Protein AF-U1HZZ5-F1 (afdb_monomer)

Organism: Endocarpon pusillum (strain Z07020 / HMAS-L-300199) (NCBI:txid1263415)

Mean predicted aligned error: 23.22 Å

pLDDT: mean 70.69, std 21.2, range [26.22, 96.62]

Structure (mmCIF, N/CA/C/O backbone):
data_AF-U1HZZ5-F1
#
_entry.id   AF-U1HZZ5-F1
#
loop_
_atom_site.group_PDB
_atom_site.id
_atom_site.type_symbol
_atom_site.label_atom_id
_atom_site.label_alt_id
_atom_site.label_comp_id
_atom_site.label_asym_id
_atom_site.label_entity_id
_atom_site.label_seq_id
_atom_site.pdbx_PDB_ins_code
_atom_site.Cartn_x
_atom_site.Cartn_y
_atom_site.Cartn_z
_atom_site.occupancy
_atom_site.B_iso_or_equiv
_atom_site.auth_seq_id
_atom_site.auth_comp_id
_atom_site.auth_asym_id
_atom_site.auth_atom_id
_atom_site.pdbx_PDB_model_num
ATOM 1 N N . MET A 1 1 ? 3.488 -22.139 16.737 1.00 66.25 1 MET A N 1
ATOM 2 C CA . MET A 1 1 ? 2.344 -22.222 15.794 1.00 66.25 1 MET A CA 1
ATOM 3 C C . MET A 1 1 ? 1.511 -20.934 15.706 1.00 66.25 1 MET A C 1
ATOM 5 O O . MET A 1 1 ? 0.840 -20.759 14.700 1.00 66.25 1 MET A O 1
ATOM 9 N N . SER A 1 2 ? 1.543 -20.021 16.687 1.00 93.56 2 SER A N 1
ATOM 10 C CA . SER A 1 2 ? 0.733 -18.784 16.692 1.00 93.56 2 SER A CA 1
ATOM 11 C C . SER A 1 2 ? 1.164 -17.732 15.660 1.00 93.56 2 SER A C 1
ATOM 13 O O . SER A 1 2 ? 0.312 -17.113 15.033 1.00 93.56 2 SER A O 1
ATOM 15 N N . GLU A 1 3 ? 2.469 -17.562 15.439 1.00 95.62 3 GLU A N 1
ATOM 16 C CA . GLU A 1 3 ? 3.012 -16.534 14.537 1.00 95.62 3 GLU A CA 1
ATOM 17 C C . GLU A 1 3 ? 2.613 -16.750 13.070 1.00 95.62 3 GLU A C 1
ATOM 19 O O . GLU A 1 3 ? 2.307 -15.800 12.356 1.00 95.62 3 GLU A O 1
ATOM 24 N N . LEU A 1 4 ? 2.508 -18.009 12.638 1.00 95.38 4 LEU A N 1
ATOM 25 C CA . LEU A 1 4 ? 2.059 -18.352 11.286 1.00 95.38 4 LEU A CA 1
ATOM 26 C C . LEU A 1 4 ? 0.578 -17.983 11.086 1.00 95.38 4 LEU A C 1
ATOM 28 O O . LEU A 1 4 ? 0.190 -17.468 10.038 1.00 95.38 4 LEU A O 1
ATOM 32 N N . ASN A 1 5 ? -0.250 -18.197 12.111 1.00 94.75 5 ASN A N 1
ATOM 33 C CA . ASN A 1 5 ? -1.656 -17.797 12.077 1.00 94.75 5 ASN A CA 1
ATOM 34 C C . ASN A 1 5 ? -1.803 -16.270 12.103 1.00 94.75 5 ASN A C 1
ATOM 36 O O . ASN A 1 5 ? -2.620 -15.738 11.359 1.00 94.75 5 ASN A O 1
ATOM 40 N N . PHE A 1 6 ? -0.971 -15.570 12.880 1.00 96.06 6 PHE A N 1
ATOM 41 C CA . PHE A 1 6 ? -0.905 -14.107 12.875 1.00 96.06 6 PHE A CA 1
ATOM 42 C C . PHE A 1 6 ? -0.492 -13.550 11.507 1.00 96.06 6 PHE A C 1
ATOM 44 O O . PHE A 1 6 ? -1.149 -12.659 10.980 1.00 96.06 6 PHE A O 1
ATOM 51 N N . ALA A 1 7 ? 0.564 -14.089 10.895 1.00 96.62 7 ALA A N 1
ATOM 52 C CA . ALA A 1 7 ? 1.035 -13.620 9.595 1.00 96.62 7 ALA A CA 1
ATOM 53 C C . ALA A 1 7 ? -0.045 -13.779 8.513 1.00 96.62 7 ALA A C 1
ATOM 55 O O . ALA A 1 7 ? -0.254 -12.871 7.711 1.00 96.62 7 ALA A O 1
ATOM 56 N N . LYS A 1 8 ? -0.782 -14.899 8.525 1.00 93.81 8 LYS A N 1
ATOM 57 C CA . LYS A 1 8 ? -1.902 -15.135 7.602 1.00 93.81 8 LYS A CA 1
ATOM 58 C C . LYS A 1 8 ? -3.029 -14.119 7.787 1.00 93.81 8 LYS A C 1
ATOM 60 O O . LYS A 1 8 ? -3.454 -13.515 6.806 1.00 93.81 8 LYS A O 1
ATOM 65 N N . THR A 1 9 ? -3.490 -13.896 9.020 1.00 94.81 9 THR A N 1
ATOM 66 C CA . THR A 1 9 ? -4.572 -12.931 9.284 1.00 94.81 9 THR A CA 1
ATOM 67 C C . THR A 1 9 ? -4.137 -11.495 8.991 1.00 94.81 9 THR A C 1
ATOM 69 O O . THR A 1 9 ? -4.913 -10.715 8.435 1.00 94.81 9 THR A O 1
ATOM 72 N N . PHE A 1 10 ? -2.881 -11.149 9.279 1.00 94.19 10 PHE A N 1
ATOM 73 C CA . PHE A 1 10 ? -2.302 -9.846 8.961 1.00 94.19 10 PHE A CA 1
ATOM 74 C C . PHE A 1 10 ? -2.234 -9.600 7.450 1.00 94.19 10 PHE A C 1
ATOM 76 O O . PHE A 1 10 ? -2.714 -8.568 6.981 1.00 94.19 10 PHE A O 1
ATOM 83 N N . LEU A 1 11 ? -1.710 -10.553 6.672 1.00 93.00 11 LEU A N 1
ATOM 84 C CA . LEU A 1 11 ? -1.650 -10.439 5.212 1.00 93.00 11 LEU A CA 1
ATOM 85 C C . LEU A 1 11 ? -3.046 -10.360 4.590 1.00 93.00 11 LEU A C 1
ATOM 87 O O . LEU A 1 11 ? -3.261 -9.528 3.718 1.00 93.00 11 LEU A O 1
ATOM 91 N N . GLN A 1 12 ? -4.012 -11.138 5.083 1.00 92.50 12 GLN A N 1
ATOM 92 C CA . GLN A 1 12 ? -5.404 -11.065 4.628 1.00 92.50 12 GLN A CA 1
ATOM 93 C C . GLN A 1 12 ? -6.043 -9.697 4.927 1.00 92.50 12 GLN A C 1
ATOM 95 O O . GLN A 1 12 ? -6.797 -9.167 4.114 1.00 92.50 12 GLN A O 1
ATOM 100 N N . THR A 1 13 ? -5.686 -9.080 6.057 1.00 92.38 13 THR A N 1
ATOM 101 C CA . THR A 1 13 ? -6.120 -7.718 6.402 1.00 92.38 13 THR A CA 1
ATOM 102 C C . THR A 1 13 ? -5.464 -6.669 5.501 1.00 92.38 13 THR A C 1
ATOM 104 O O . THR A 1 13 ? -6.122 -5.716 5.089 1.00 92.38 13 THR A O 1
ATOM 107 N N . LEU A 1 14 ? -4.176 -6.826 5.168 1.00 90.94 14 LEU A N 1
ATOM 108 C CA . LEU A 1 14 ? -3.498 -5.957 4.200 1.00 90.94 14 LEU A CA 1
ATOM 109 C C . LEU A 1 14 ? -4.094 -6.099 2.799 1.00 90.94 14 LEU A C 1
ATOM 111 O O . LEU A 1 14 ? -4.204 -5.108 2.081 1.00 90.94 14 LEU A O 1
ATOM 115 N N . ASP A 1 15 ? -4.522 -7.306 2.440 1.00 86.94 15 ASP A N 1
ATOM 116 C CA . ASP A 1 15 ? -5.102 -7.593 1.137 1.00 86.94 15 ASP A CA 1
ATOM 117 C C . ASP A 1 15 ? -6.489 -6.944 0.948 1.00 86.94 15 ASP A C 1
ATOM 119 O O . ASP A 1 15 ? -6.885 -6.630 -0.171 1.00 86.94 15 ASP A O 1
ATOM 123 N N . ALA A 1 16 ? -7.211 -6.633 2.025 1.00 86.88 16 ALA A N 1
ATOM 124 C CA . ALA A 1 16 ? -8.457 -5.865 1.952 1.00 86.88 16 ALA A CA 1
ATOM 125 C C . ALA A 1 16 ? -8.238 -4.353 1.711 1.00 86.88 16 ALA A C 1
ATOM 127 O O . ALA A 1 16 ? -9.190 -3.623 1.433 1.00 86.88 16 ALA A O 1
ATOM 128 N N . LYS A 1 17 ? -7.000 -3.845 1.825 1.00 85.94 17 LYS A N 1
ATOM 129 C CA . LYS A 1 17 ? -6.696 -2.411 1.682 1.00 85.94 17 LYS A CA 1
ATOM 130 C C . LYS A 1 17 ? -6.493 -2.072 0.204 1.00 85.94 17 LYS A C 1
ATOM 132 O O . LYS A 1 17 ? -5.697 -2.700 -0.484 1.00 85.94 17 LYS A O 1
ATOM 137 N N . SER A 1 18 ? -7.176 -1.031 -0.277 1.00 74.50 18 SER A N 1
ATOM 138 C CA . SER A 1 18 ? -7.183 -0.629 -1.697 1.00 74.50 18 SER A CA 1
ATOM 139 C C . SER A 1 18 ? -5.842 -0.090 -2.226 1.00 74.50 18 SER A C 1
ATOM 141 O O . SER A 1 18 ? -5.697 0.114 -3.429 1.00 74.50 18 SER A O 1
ATOM 143 N N . THR A 1 19 ? -4.850 0.163 -1.370 1.00 79.50 19 THR A N 1
ATOM 144 C CA . THR A 1 19 ? -3.547 0.720 -1.772 1.00 79.50 19 THR A CA 1
ATOM 145 C C . THR A 1 19 ? -2.596 -0.385 -2.241 1.00 79.50 19 THR A C 1
ATOM 147 O O . THR A 1 19 ? -1.517 -0.572 -1.682 1.00 79.50 19 THR A O 1
ATOM 150 N N . LYS A 1 20 ? -3.012 -1.156 -3.250 1.00 85.62 20 LYS A N 1
ATOM 151 C CA . LYS A 1 20 ? -2.167 -2.178 -3.871 1.00 85.62 20 LYS A CA 1
ATOM 152 C C . LYS A 1 20 ? -1.577 -1.641 -5.156 1.00 85.62 20 LYS A C 1
ATOM 154 O O . LYS A 1 20 ? -2.290 -1.348 -6.111 1.00 85.62 20 LYS A O 1
ATOM 159 N N . TYR A 1 21 ? -0.259 -1.565 -5.179 1.00 90.44 21 TYR A N 1
ATOM 160 C CA . TYR A 1 21 ? 0.476 -1.328 -6.405 1.00 90.44 21 TYR A CA 1
ATOM 161 C C . TYR A 1 21 ? 0.791 -2.677 -7.055 1.00 90.44 21 TYR A C 1
ATOM 163 O O . TYR A 1 21 ? 1.196 -3.606 -6.348 1.00 90.44 21 TYR A O 1
ATOM 171 N N . PRO A 1 22 ? 0.589 -2.833 -8.376 1.00 87.81 22 PRO A N 1
ATOM 172 C CA . PRO A 1 22 ? 0.990 -4.054 -9.056 1.00 87.81 22 PRO A CA 1
ATOM 173 C C . PRO A 1 22 ? 2.514 -4.243 -8.960 1.00 87.81 22 PRO A C 1
ATOM 175 O O . PRO A 1 22 ? 3.240 -3.256 -8.834 1.00 87.81 22 PRO A O 1
ATOM 178 N N . PRO A 1 23 ? 3.029 -5.477 -9.108 1.00 87.25 23 PRO A N 1
ATOM 179 C CA . PRO A 1 23 ? 4.468 -5.756 -9.023 1.00 87.25 23 PRO A CA 1
ATOM 180 C C . PRO A 1 23 ? 5.342 -4.935 -9.984 1.00 87.25 23 PRO A C 1
ATOM 182 O O . PRO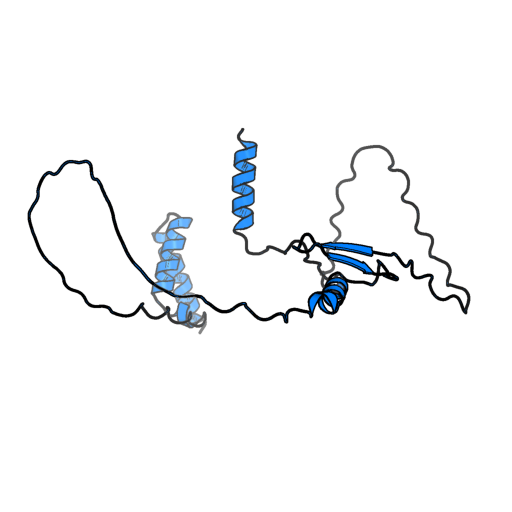 A 1 23 ? 6.523 -4.741 -9.730 1.00 87.25 23 PRO A O 1
ATOM 185 N N . ASN A 1 24 ? 4.758 -4.441 -11.080 1.00 86.94 24 ASN A N 1
ATOM 186 C CA . ASN A 1 24 ? 5.439 -3.633 -12.094 1.00 86.94 24 ASN A CA 1
ATOM 187 C C . ASN A 1 24 ? 5.203 -2.120 -11.929 1.00 86.94 24 ASN A C 1
ATOM 189 O O . ASN A 1 24 ? 5.495 -1.354 -12.845 1.00 86.94 24 ASN A O 1
ATOM 193 N N . HIS A 1 25 ? 4.615 -1.675 -10.816 1.00 91.06 25 HIS A N 1
ATOM 194 C CA . HIS A 1 25 ? 4.402 -0.255 -10.564 1.00 91.06 25 HIS A CA 1
ATOM 195 C C . HIS A 1 25 ? 5.717 0.418 -10.179 1.00 91.06 25 HIS A C 1
ATOM 197 O O . HIS A 1 25 ? 6.336 0.068 -9.176 1.00 91.06 25 HIS A O 1
ATOM 203 N N . VAL A 1 26 ? 6.115 1.416 -10.960 1.00 89.69 26 VAL A N 1
ATOM 204 C CA . VAL A 1 26 ? 7.266 2.268 -10.670 1.00 89.69 26 VAL A CA 1
ATOM 205 C C . VAL A 1 26 ? 6.748 3.685 -10.493 1.00 89.69 26 VAL A C 1
ATOM 207 O O . VAL A 1 26 ? 6.039 4.203 -11.354 1.00 89.69 26 VAL A O 1
ATOM 210 N N . PHE A 1 27 ? 7.090 4.306 -9.370 1.00 86.56 27 PHE A N 1
ATOM 211 C CA . PHE A 1 27 ? 6.795 5.713 -9.140 1.00 86.56 27 PHE A CA 1
ATOM 212 C C . PHE A 1 27 ? 7.824 6.589 -9.852 1.00 86.56 27 PHE A C 1
ATOM 214 O O . PHE A 1 27 ? 9.023 6.307 -9.805 1.00 86.56 27 PHE A O 1
ATOM 221 N N . ASP A 1 28 ? 7.367 7.678 -10.464 1.00 88.50 28 ASP A N 1
ATOM 222 C CA . ASP A 1 28 ? 8.263 8.662 -11.059 1.00 88.50 28 ASP A CA 1
ATOM 223 C C . ASP A 1 28 ? 8.993 9.448 -9.956 1.00 88.50 28 ASP A C 1
ATOM 225 O O . ASP A 1 28 ? 8.391 9.988 -9.023 1.00 88.50 28 ASP A O 1
ATOM 229 N N . ALA A 1 29 ? 10.321 9.510 -10.072 1.00 85.06 29 ALA A N 1
ATOM 230 C CA . ALA A 1 29 ? 11.208 10.174 -9.125 1.00 85.06 29 ALA A CA 1
ATOM 231 C C . ALA A 1 29 ? 10.853 11.659 -8.927 1.00 85.06 29 ALA A C 1
ATOM 233 O O . ALA A 1 29 ? 11.091 12.209 -7.853 1.00 85.06 29 ALA A O 1
ATOM 234 N N . LYS A 1 30 ? 10.266 12.304 -9.944 1.00 85.94 30 LYS A N 1
ATOM 235 C CA . LYS A 1 30 ? 9.912 13.733 -9.919 1.00 85.94 30 LYS A CA 1
ATOM 236 C C . LYS A 1 30 ? 8.606 14.035 -9.187 1.00 85.94 30 LYS A C 1
ATOM 238 O O . LYS A 1 30 ? 8.367 15.184 -8.829 1.00 85.94 30 LYS A O 1
ATOM 243 N N . THR A 1 31 ? 7.757 13.032 -8.980 1.00 86.69 31 THR A N 1
ATOM 244 C CA . THR A 1 31 ? 6.436 13.204 -8.354 1.00 86.69 31 THR A CA 1
ATOM 245 C C . THR A 1 31 ? 6.494 13.071 -6.832 1.00 86.69 31 THR A C 1
ATOM 247 O O . THR A 1 31 ? 5.530 13.404 -6.142 1.00 86.69 31 THR A O 1
ATOM 250 N N . PHE A 1 32 ? 7.610 12.586 -6.280 1.00 82.00 32 PHE A N 1
ATOM 251 C CA . PHE A 1 32 ? 7.754 12.437 -4.839 1.00 82.00 32 PHE A CA 1
ATOM 252 C C . PHE A 1 32 ? 7.906 13.798 -4.149 1.00 82.00 32 PHE A C 1
ATOM 254 O O . PHE A 1 32 ? 8.790 14.576 -4.512 1.00 82.00 32 PHE A O 1
ATOM 261 N N . PRO A 1 33 ? 7.107 14.087 -3.105 1.00 85.19 33 PRO A N 1
ATOM 262 C CA . PRO A 1 33 ? 7.338 15.266 -2.286 1.00 85.19 33 PRO A CA 1
ATOM 263 C C . PRO A 1 33 ? 8.681 15.122 -1.565 1.00 85.19 33 PRO A C 1
ATOM 265 O O . PRO A 1 33 ? 9.031 14.034 -1.100 1.00 85.19 33 PRO A O 1
ATOM 268 N N . THR A 1 34 ? 9.419 16.222 -1.426 1.00 81.19 34 THR A N 1
ATOM 269 C CA . THR A 1 34 ? 10.686 16.260 -0.687 1.00 81.19 34 THR A CA 1
ATOM 270 C C . THR A 1 34 ? 10.440 15.911 0.782 1.00 81.19 34 THR A C 1
ATOM 272 O O . THR A 1 34 ? 10.021 16.751 1.579 1.00 81.19 34 THR A O 1
ATOM 275 N N . ARG A 1 35 ? 10.646 14.643 1.142 1.00 76.69 35 ARG A N 1
ATOM 276 C CA . ARG A 1 35 ? 10.563 14.141 2.518 1.00 76.69 35 ARG A CA 1
ATOM 277 C C . ARG A 1 35 ? 11.939 14.233 3.168 1.00 76.69 35 ARG A C 1
ATOM 279 O O . ARG A 1 35 ? 12.953 14.012 2.509 1.00 76.69 35 ARG A O 1
ATOM 286 N N . ILE A 1 36 ? 11.969 14.502 4.472 1.00 80.75 36 ILE A N 1
ATOM 287 C CA . ILE A 1 36 ? 13.188 14.338 5.270 1.00 80.75 36 ILE A CA 1
ATOM 288 C C . ILE A 1 36 ? 13.591 12.857 5.173 1.00 80.75 36 ILE A C 1
ATOM 290 O O . ILE A 1 36 ? 12.732 11.995 5.390 1.00 80.75 36 ILE A O 1
ATOM 294 N N . PRO A 1 37 ? 14.846 12.537 4.813 1.00 79.00 37 PRO A N 1
ATOM 295 C CA . PRO A 1 37 ? 15.265 11.156 4.652 1.00 79.00 37 PRO A CA 1
ATOM 296 C C . PRO A 1 37 ? 15.177 10.431 5.995 1.00 79.00 37 PRO A C 1
ATOM 298 O O . PRO A 1 37 ? 15.842 10.797 6.963 1.00 79.00 37 PRO A O 1
ATOM 301 N N . PHE A 1 38 ? 14.371 9.375 6.050 1.00 80.44 38 PHE A N 1
ATOM 302 C CA . PHE A 1 38 ? 14.402 8.415 7.148 1.00 80.44 38 PHE A CA 1
ATOM 303 C C . PHE A 1 38 ? 15.684 7.589 7.017 1.00 80.44 38 PHE A C 1
ATOM 305 O O . PHE A 1 38 ? 15.757 6.624 6.258 1.00 80.44 38 PHE A O 1
ATOM 312 N N . THR A 1 39 ? 16.734 8.005 7.723 1.00 81.75 39 THR A N 1
ATOM 313 C CA . THR A 1 39 ? 17.975 7.236 7.810 1.00 81.75 39 THR A CA 1
ATOM 314 C C . THR A 1 39 ? 17.777 6.079 8.773 1.00 81.75 39 THR A C 1
ATOM 316 O O . THR A 1 39 ? 17.460 6.294 9.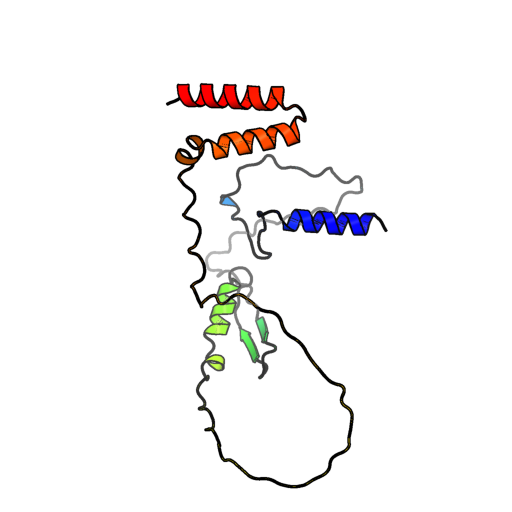945 1.00 81.75 39 THR A O 1
ATOM 319 N N . LEU A 1 40 ? 17.978 4.855 8.289 1.00 83.62 40 LEU A N 1
ATOM 320 C CA . LEU A 1 40 ? 17.961 3.678 9.148 1.00 83.62 40 LEU A CA 1
ATOM 321 C C . LEU A 1 40 ? 19.037 3.807 10.242 1.00 83.62 40 LEU A C 1
ATOM 323 O O . LEU A 1 40 ? 20.112 4.360 9.978 1.00 83.62 40 LEU A O 1
ATOM 327 N N . PRO A 1 41 ? 18.783 3.283 11.455 1.00 85.69 41 PRO A N 1
ATOM 328 C CA . PRO A 1 41 ? 19.807 3.180 12.483 1.00 85.69 41 PRO A CA 1
ATOM 329 C C . PRO A 1 41 ? 21.050 2.470 11.942 1.00 85.69 41 PRO A C 1
ATOM 331 O O . PRO A 1 41 ? 20.950 1.435 11.280 1.00 85.69 41 PRO A O 1
ATOM 334 N N . LYS A 1 42 ? 22.232 3.029 12.218 1.00 78.62 42 LYS A N 1
ATOM 335 C CA . LYS A 1 42 ? 23.501 2.396 11.844 1.00 78.62 42 LYS A CA 1
ATOM 336 C C . LYS A 1 42 ? 23.611 1.060 12.577 1.00 78.62 42 LYS A C 1
ATOM 338 O O . LYS A 1 42 ? 23.585 1.032 13.806 1.00 78.62 42 LYS A O 1
ATOM 343 N N . LEU A 1 43 ? 23.726 -0.031 11.819 1.00 78.81 43 LEU A N 1
ATOM 344 C CA . LEU A 1 43 ? 23.972 -1.357 12.377 1.00 78.81 43 LEU A CA 1
ATOM 345 C C . LEU A 1 43 ? 25.275 -1.333 13.196 1.00 78.81 43 LEU A C 1
ATOM 347 O O . LEU A 1 43 ? 26.277 -0.786 12.723 1.00 78.81 43 LEU A O 1
ATOM 351 N N . PRO A 1 44 ? 25.293 -1.913 14.405 1.00 75.88 44 PRO A N 1
ATOM 352 C CA . PRO A 1 44 ? 26.494 -1.967 15.222 1.00 75.88 44 PRO A CA 1
ATOM 353 C C . PRO A 1 44 ? 27.404 -3.119 14.764 1.00 75.88 44 PRO A C 1
ATOM 355 O O . PRO A 1 44 ? 27.416 -4.146 15.429 1.00 75.88 44 PRO A O 1
ATOM 358 N N . GLN A 1 45 ? 28.140 -2.992 13.642 1.00 68.88 45 GLN A N 1
ATOM 359 C CA . GLN A 1 45 ? 29.334 -3.823 13.337 1.00 68.88 45 GLN A CA 1
ATOM 360 C C . GLN A 1 45 ? 30.136 -3.372 12.084 1.00 68.88 45 GLN A C 1
ATOM 362 O O . GLN A 1 45 ? 29.702 -2.421 11.437 1.00 68.88 45 GLN A O 1
ATOM 367 N N . PRO A 1 46 ? 31.336 -3.965 11.824 1.00 63.47 46 PRO A N 1
ATOM 368 C CA . PRO A 1 46 ? 32.594 -3.290 11.454 1.00 63.47 46 PRO A CA 1
ATOM 369 C C . PRO A 1 46 ? 32.491 -2.501 10.137 1.00 63.47 46 PRO A C 1
ATOM 371 O O . PRO A 1 46 ? 31.550 -2.726 9.377 1.00 63.47 46 PRO A O 1
ATOM 374 N N . PRO A 1 47 ? 33.437 -1.582 9.836 1.00 68.88 47 PRO A N 1
ATOM 375 C CA . PRO A 1 47 ? 33.373 -0.752 8.635 1.00 68.88 47 PRO A CA 1
ATOM 376 C C . PRO A 1 47 ? 33.102 -1.621 7.407 1.00 68.88 47 PRO A C 1
ATOM 378 O O . PRO A 1 47 ? 33.921 -2.460 7.033 1.00 68.88 47 PRO A O 1
ATOM 381 N N . HIS A 1 48 ? 31.926 -1.430 6.804 1.00 65.94 48 HIS A N 1
ATOM 382 C CA . HIS A 1 48 ? 31.639 -1.990 5.494 1.00 65.94 48 HIS A CA 1
ATOM 383 C C . HIS A 1 48 ? 32.753 -1.517 4.551 1.00 65.94 48 HIS A C 1
ATOM 385 O O . HIS A 1 48 ? 33.182 -0.359 4.655 1.00 65.94 48 HIS A O 1
ATOM 391 N N . PRO A 1 49 ? 33.265 -2.389 3.667 1.00 73.25 49 PRO A N 1
ATOM 392 C CA . PRO A 1 49 ? 34.261 -1.972 2.695 1.00 73.25 49 PRO A CA 1
ATOM 393 C C . PRO A 1 49 ? 33.729 -0.747 1.936 1.00 73.25 49 PRO A C 1
ATOM 395 O O . PRO A 1 49 ? 32.529 -0.692 1.637 1.00 73.25 49 PRO A O 1
ATOM 398 N N . PRO A 1 50 ? 34.576 0.265 1.677 1.00 70.69 50 PRO A N 1
ATOM 399 C CA . PRO A 1 50 ? 34.131 1.488 1.034 1.00 70.69 50 PRO A CA 1
ATOM 400 C C . PRO A 1 50 ? 33.485 1.142 -0.303 1.00 70.69 50 PRO A C 1
ATOM 402 O O . PRO A 1 50 ? 34.051 0.402 -1.109 1.00 70.69 50 PRO A O 1
ATOM 405 N N . TYR A 1 51 ? 32.291 1.685 -0.529 1.00 69.56 51 TYR A N 1
ATOM 406 C CA . TYR A 1 51 ? 31.605 1.573 -1.810 1.00 69.56 51 TYR A CA 1
ATOM 407 C C . TYR A 1 51 ? 32.552 2.049 -2.924 1.00 69.56 51 TYR A C 1
ATOM 409 O O . TYR A 1 51 ? 33.227 3.073 -2.741 1.00 69.56 51 TYR A O 1
ATOM 417 N N . PRO A 1 52 ? 32.619 1.346 -4.069 1.00 74.50 52 PRO A N 1
ATOM 418 C CA . PRO A 1 52 ? 33.399 1.809 -5.205 1.00 74.50 52 PRO A CA 1
ATOM 419 C C . PRO A 1 52 ? 32.884 3.195 -5.594 1.00 74.50 52 PRO A C 1
ATOM 421 O O . PRO A 1 52 ? 31.729 3.365 -5.986 1.00 74.50 52 PRO A O 1
ATOM 424 N N . LYS A 1 53 ? 33.725 4.217 -5.413 1.00 70.88 53 LYS A N 1
ATOM 425 C CA . LYS A 1 53 ? 33.385 5.589 -5.785 1.00 70.88 53 LYS A CA 1
ATOM 426 C C . LYS A 1 53 ? 33.216 5.609 -7.299 1.00 70.88 53 LYS A C 1
ATOM 428 O O . LYS A 1 53 ? 34.196 5.416 -8.016 1.00 70.88 53 LYS A O 1
ATOM 433 N N . SER A 1 54 ? 31.993 5.839 -7.777 1.00 60.38 54 SER A N 1
ATOM 434 C CA . SER A 1 54 ? 31.744 6.083 -9.197 1.00 60.38 54 SER A CA 1
ATOM 435 C C . SER A 1 54 ? 32.533 7.323 -9.599 1.00 60.38 54 SER A C 1
ATOM 437 O O . SER A 1 54 ? 32.159 8.447 -9.263 1.00 60.38 54 SER A O 1
ATOM 439 N N . THR A 1 55 ? 33.670 7.120 -10.257 1.00 63.31 55 THR A N 1
ATOM 440 C CA . THR A 1 55 ? 34.438 8.213 -10.846 1.00 63.31 55 THR A CA 1
ATOM 441 C C . THR A 1 55 ? 33.575 8.798 -11.965 1.00 63.31 55 THR A C 1
ATOM 443 O O . THR A 1 55 ? 33.057 8.020 -12.770 1.00 63.31 55 THR A O 1
ATOM 446 N N . PRO A 1 56 ? 33.353 10.124 -12.023 1.00 58.41 56 PRO A N 1
ATOM 447 C CA . PRO A 1 56 ? 32.681 10.736 -13.159 1.00 58.41 56 PRO A CA 1
ATOM 448 C C . PRO A 1 56 ? 33.408 10.310 -14.433 1.00 58.41 56 PRO A C 1
ATOM 450 O O . PRO A 1 56 ? 34.610 10.544 -14.568 1.00 58.41 56 PRO A O 1
ATOM 453 N N . SER A 1 57 ? 32.697 9.618 -15.323 1.00 57.03 57 SER A N 1
ATOM 454 C CA . SER A 1 57 ? 33.228 9.257 -16.633 1.00 57.03 57 SER A CA 1
ATOM 455 C C . SER A 1 57 ? 33.616 10.553 -17.341 1.00 57.03 57 SER A C 1
ATOM 457 O O . SER A 1 57 ? 32.793 11.467 -17.449 1.00 57.03 57 SER A O 1
ATOM 459 N N . ALA A 1 58 ? 34.887 10.667 -17.729 1.00 63.44 58 ALA A N 1
ATOM 460 C CA . ALA A 1 58 ? 35.390 11.825 -18.453 1.00 63.44 58 ALA A CA 1
ATOM 461 C C . ALA A 1 58 ? 34.523 12.070 -19.702 1.00 63.44 58 ALA A C 1
ATOM 463 O O . ALA A 1 58 ? 34.071 11.097 -20.317 1.00 63.44 58 ALA A O 1
ATOM 464 N N . PRO A 1 59 ? 34.271 13.337 -20.086 1.00 62.56 59 PRO A N 1
ATOM 465 C CA . PRO A 1 59 ? 33.523 13.621 -21.300 1.00 62.56 59 PRO A CA 1
ATOM 466 C C . PRO A 1 59 ? 34.200 12.905 -22.479 1.00 62.56 59 PRO A C 1
ATOM 468 O O . PRO A 1 59 ? 35.424 13.004 -22.623 1.00 62.56 59 PRO A O 1
ATOM 471 N N . PRO A 1 60 ? 33.441 12.144 -23.288 1.00 59.50 60 PRO A N 1
ATOM 472 C CA . PRO A 1 60 ? 34.009 11.418 -24.408 1.00 59.50 60 PRO A CA 1
ATOM 473 C C . PRO A 1 60 ? 34.687 12.403 -25.373 1.00 59.50 60 PRO A C 1
ATOM 475 O O . PRO A 1 60 ? 34.168 13.506 -25.582 1.00 59.50 60 PRO A O 1
ATOM 478 N N . PRO A 1 61 ? 35.839 12.038 -25.961 1.00 65.56 61 PRO A N 1
ATOM 479 C CA . PRO A 1 61 ? 36.502 12.878 -26.947 1.00 65.56 61 PRO A CA 1
ATOM 480 C C . PRO A 1 61 ? 35.545 13.183 -28.118 1.00 65.56 61 PRO A C 1
ATOM 482 O O . PRO A 1 61 ? 34.740 12.315 -28.484 1.00 65.56 61 PRO A O 1
ATOM 485 N N . PRO A 1 62 ? 35.602 14.391 -28.714 1.00 54.03 62 PRO A N 1
ATOM 486 C CA . PRO A 1 62 ? 34.720 14.775 -29.814 1.00 54.03 62 PRO A CA 1
ATOM 487 C C . PRO A 1 62 ? 34.846 13.777 -30.974 1.00 54.03 62 PRO A C 1
ATOM 489 O O . PRO A 1 62 ? 35.898 13.685 -31.600 1.00 54.03 62 PRO A O 1
ATOM 492 N N . GLY A 1 63 ? 33.787 12.999 -31.222 1.00 59.94 63 GLY A N 1
ATOM 493 C CA . GLY A 1 63 ? 33.748 11.936 -32.238 1.00 59.94 63 GLY A CA 1
ATOM 494 C C . GLY A 1 63 ? 33.492 10.520 -31.704 1.00 59.94 63 GLY A C 1
ATOM 495 O O . GLY A 1 63 ? 33.241 9.619 -32.500 1.00 59.94 63 GLY A O 1
ATOM 496 N N . ALA A 1 64 ? 33.497 10.296 -30.386 1.00 49.28 64 ALA A N 1
ATOM 497 C CA . ALA A 1 64 ? 33.160 8.992 -29.817 1.00 49.28 64 ALA A CA 1
ATOM 498 C C . ALA A 1 64 ? 31.634 8.807 -29.704 1.00 49.28 64 ALA A C 1
ATOM 500 O O . ALA A 1 64 ? 30.976 9.382 -28.835 1.00 49.28 64 ALA A O 1
ATOM 501 N N . THR A 1 65 ? 31.058 7.975 -30.573 1.00 52.72 65 THR A N 1
ATOM 502 C CA . THR A 1 65 ? 29.710 7.430 -30.377 1.00 52.72 65 THR A CA 1
ATOM 503 C C . THR A 1 65 ? 29.719 6.594 -29.099 1.00 52.72 65 THR A C 1
ATOM 505 O O . THR A 1 65 ? 30.558 5.701 -28.976 1.00 52.72 65 THR A O 1
ATOM 508 N N . ARG A 1 66 ? 28.819 6.883 -28.143 1.00 51.59 66 ARG A N 1
ATOM 509 C CA . ARG A 1 66 ? 28.579 6.035 -26.959 1.00 51.59 66 ARG A CA 1
ATOM 510 C C . ARG A 1 66 ? 28.608 4.576 -27.409 1.00 51.59 66 ARG A C 1
ATOM 512 O O . ARG A 1 66 ? 27.802 4.202 -28.254 1.00 51.59 66 ARG A O 1
ATOM 519 N N . THR A 1 67 ? 29.510 3.772 -26.858 1.00 51.12 67 THR A N 1
ATOM 520 C CA . THR A 1 67 ? 29.441 2.316 -26.970 1.00 51.12 67 THR A CA 1
ATOM 521 C C . THR A 1 67 ? 28.160 1.877 -26.265 1.00 51.12 67 THR A C 1
ATOM 523 O O . THR A 1 67 ? 28.131 1.665 -25.053 1.00 51.12 67 THR A O 1
ATOM 526 N N . THR A 1 68 ? 27.050 1.834 -27.004 1.00 56.94 68 THR A N 1
ATOM 527 C CA . THR A 1 68 ? 25.822 1.183 -26.558 1.00 56.94 68 THR A CA 1
ATOM 528 C C . THR A 1 68 ? 26.199 -0.267 -26.310 1.00 56.94 68 THR A C 1
ATOM 530 O O . THR A 1 68 ? 26.679 -0.955 -27.207 1.00 56.94 68 THR A O 1
ATOM 533 N N . SER A 1 69 ? 26.115 -0.702 -25.054 1.00 61.06 69 SER A N 1
ATOM 534 C CA . SER A 1 69 ? 26.411 -2.083 -24.685 1.00 61.06 69 SER A CA 1
ATOM 535 C C . SER A 1 69 ? 25.271 -2.947 -25.205 1.00 61.06 69 SER A C 1
ATOM 537 O O . SER A 1 69 ? 24.301 -3.208 -24.509 1.00 61.06 69 SER A O 1
ATOM 539 N N . THR A 1 70 ? 25.375 -3.303 -26.473 1.00 70.12 70 THR A N 1
ATOM 540 C CA . THR A 1 70 ? 24.449 -4.135 -27.218 1.00 70.12 70 THR A CA 1
ATOM 541 C C . THR A 1 70 ? 24.502 -5.568 -26.694 1.00 70.12 70 THR A C 1
ATOM 543 O O . THR A 1 70 ? 25.560 -6.198 -26.691 1.00 70.12 70 THR A O 1
ATOM 546 N N . ILE A 1 71 ? 23.359 -6.107 -26.271 1.00 80.19 71 ILE A N 1
ATOM 547 C CA . ILE A 1 71 ? 23.215 -7.498 -25.827 1.00 80.19 71 ILE A CA 1
ATOM 548 C C . ILE A 1 71 ? 22.240 -8.214 -26.770 1.00 80.19 71 ILE A C 1
ATOM 550 O O . ILE A 1 71 ? 21.272 -7.627 -27.247 1.00 80.19 71 ILE A O 1
ATOM 554 N N . SER A 1 72 ? 22.495 -9.494 -27.050 1.00 81.75 72 SER A N 1
ATOM 555 C CA . SER A 1 72 ? 21.560 -10.352 -27.791 1.00 81.75 72 SER A CA 1
ATOM 556 C C . SER A 1 72 ? 20.635 -11.076 -26.813 1.00 81.75 72 SER A C 1
ATOM 558 O O . SER A 1 72 ? 21.116 -11.810 -25.948 1.00 81.75 72 SER A O 1
ATOM 560 N N . LEU A 1 73 ? 19.318 -10.888 -26.938 1.00 81.38 73 LEU A N 1
ATOM 561 C CA . LEU A 1 73 ? 18.328 -11.563 -26.091 1.00 81.38 73 LEU A CA 1
ATOM 562 C C . LEU A 1 73 ? 17.689 -12.735 -26.835 1.00 81.38 73 LEU A C 1
ATOM 564 O O . LEU A 1 73 ? 17.237 -12.594 -27.969 1.00 81.38 73 LEU A O 1
ATOM 568 N N . THR A 1 74 ? 17.602 -13.888 -26.173 1.00 84.56 74 THR A N 1
ATOM 569 C CA . THR A 1 74 ? 16.869 -15.060 -26.670 1.00 84.56 74 THR A CA 1
ATOM 570 C C . THR A 1 74 ? 15.603 -15.252 -25.843 1.00 84.56 74 THR A C 1
ATOM 572 O O . THR A 1 74 ? 15.663 -15.678 -24.689 1.00 84.56 74 THR A O 1
ATOM 575 N N . LEU A 1 75 ? 14.445 -14.950 -26.424 1.00 83.19 75 LEU A N 1
ATOM 576 C CA . LEU A 1 75 ? 13.146 -15.112 -25.782 1.00 83.19 75 LEU A CA 1
ATOM 577 C C . LEU A 1 75 ? 12.538 -16.465 -26.173 1.00 83.19 75 LEU A C 1
ATOM 579 O O . LEU A 1 75 ? 12.256 -16.715 -27.343 1.00 83.19 75 LEU A O 1
ATOM 583 N N . LYS A 1 76 ? 12.313 -17.337 -25.186 1.00 84.88 76 LYS A N 1
ATOM 584 C CA . LYS A 1 76 ? 11.685 -18.654 -25.373 1.00 84.88 76 LYS A CA 1
ATOM 585 C C . LYS A 1 76 ? 10.233 -18.620 -24.900 1.00 84.88 76 LYS A C 1
ATOM 587 O O . LYS A 1 76 ? 9.968 -18.322 -23.739 1.00 84.88 76 LYS A O 1
ATOM 592 N N . SER A 1 77 ? 9.295 -18.949 -25.784 1.00 83.50 77 SER A N 1
ATOM 593 C CA . SER A 1 77 ? 7.873 -19.089 -25.470 1.00 83.50 77 SER A CA 1
ATOM 594 C C . SER A 1 77 ? 7.478 -20.563 -25.442 1.00 83.50 77 SER A C 1
ATOM 596 O O . SER A 1 77 ? 7.669 -21.280 -26.420 1.00 83.50 77 SER A O 1
ATOM 598 N N . SER A 1 78 ? 6.862 -21.001 -24.343 1.00 81.12 78 SER A N 1
ATOM 599 C CA . SER A 1 78 ? 6.357 -22.372 -24.158 1.00 81.12 78 SER A CA 1
ATOM 600 C C . SER A 1 78 ? 5.031 -22.648 -24.893 1.00 81.12 78 SER A C 1
ATOM 602 O O . SER A 1 78 ? 4.244 -23.492 -24.465 1.00 81.12 78 SER A O 1
ATOM 604 N N . ARG A 1 79 ? 4.730 -21.907 -25.965 1.00 78.56 79 ARG A N 1
ATOM 605 C CA . ARG A 1 79 ? 3.549 -22.162 -26.804 1.00 78.56 79 ARG A CA 1
ATOM 606 C C . ARG A 1 79 ? 3.728 -23.463 -27.592 1.00 78.56 79 ARG A C 1
ATOM 608 O O . ARG A 1 79 ? 4.836 -23.975 -27.698 1.00 78.56 79 ARG A O 1
ATOM 615 N N . ASN A 1 80 ? 2.633 -24.005 -28.117 1.00 70.62 80 ASN A N 1
ATOM 616 C CA . ASN A 1 80 ? 2.653 -25.142 -29.032 1.00 70.62 80 ASN A CA 1
ATOM 617 C C . ASN A 1 80 ? 2.242 -24.640 -30.426 1.00 70.62 80 ASN A C 1
ATOM 619 O O . ASN A 1 80 ? 1.070 -24.290 -30.586 1.00 70.62 80 ASN A O 1
ATOM 623 N N . PRO A 1 81 ? 3.161 -24.547 -31.405 1.00 72.88 81 PRO A N 1
ATOM 624 C CA . PRO A 1 81 ? 4.580 -24.947 -31.378 1.00 72.88 81 PRO A CA 1
ATOM 625 C C . PRO A 1 81 ? 5.500 -23.971 -30.609 1.00 72.88 81 PRO A C 1
ATOM 627 O O . PRO A 1 81 ? 5.206 -22.777 -30.503 1.00 72.88 81 PRO A O 1
ATOM 630 N N . ALA A 1 82 ? 6.614 -24.480 -30.058 1.00 71.38 82 ALA A N 1
ATOM 631 C CA . ALA A 1 82 ? 7.548 -23.701 -29.234 1.00 71.38 82 ALA A CA 1
ATOM 632 C C . ALA A 1 82 ? 8.273 -22.638 -30.071 1.00 71.38 82 ALA A C 1
ATOM 634 O O . ALA A 1 82 ? 8.924 -22.957 -31.063 1.00 71.38 82 ALA A O 1
ATOM 635 N N . LEU A 1 83 ? 8.174 -21.373 -29.655 1.00 73.12 83 LEU A N 1
ATOM 636 C CA . LEU A 1 83 ? 8.735 -20.228 -30.377 1.00 73.12 83 LEU A CA 1
ATOM 637 C C . LEU A 1 83 ? 9.998 -19.731 -29.665 1.00 73.12 83 LEU A C 1
ATOM 639 O O . LEU A 1 83 ? 9.959 -19.434 -28.469 1.00 73.12 83 LEU A O 1
ATOM 643 N N . ALA A 1 84 ? 11.105 -19.616 -30.399 1.00 77.56 84 ALA A N 1
ATOM 644 C CA . ALA A 1 84 ? 12.352 -19.023 -29.924 1.00 77.56 84 ALA A CA 1
ATOM 645 C C . ALA A 1 84 ? 12.715 -17.822 -30.809 1.00 77.56 84 ALA A C 1
ATOM 647 O O . ALA A 1 84 ? 12.995 -17.998 -31.991 1.00 77.56 84 ALA A O 1
ATOM 648 N N . LEU A 1 85 ? 12.699 -16.617 -30.232 1.00 80.25 85 LEU A N 1
ATOM 649 C CA . LEU A 1 85 ? 13.028 -15.368 -30.922 1.00 80.25 85 LEU A CA 1
ATOM 650 C C . LEU A 1 85 ? 14.378 -14.840 -30.429 1.00 80.25 85 LEU A C 1
ATOM 652 O O . LEU A 1 85 ? 14.560 -14.637 -29.227 1.00 80.25 85 LEU A O 1
ATOM 656 N N . THR A 1 86 ? 15.307 -14.595 -31.352 1.00 81.38 86 THR A N 1
ATOM 657 C CA . THR A 1 86 ? 16.597 -13.958 -31.056 1.00 81.38 86 THR A CA 1
ATOM 658 C C . THR A 1 86 ? 16.556 -12.519 -31.544 1.00 81.38 86 THR A C 1
ATOM 660 O O . THR A 1 86 ? 16.439 -12.279 -32.742 1.00 81.38 86 THR A O 1
ATOM 663 N N . LEU A 1 87 ? 16.660 -11.569 -30.618 1.00 81.56 87 LEU A N 1
ATOM 664 C CA . LEU A 1 87 ? 16.716 -10.142 -30.917 1.00 81.56 87 LEU A CA 1
ATOM 665 C C . LEU A 1 87 ? 18.173 -9.665 -30.757 1.00 81.56 87 LEU A C 1
ATOM 667 O O . LEU A 1 87 ? 18.654 -9.594 -29.618 1.00 81.56 87 LEU A O 1
ATOM 671 N N . PRO A 1 88 ? 18.904 -9.406 -31.859 1.00 76.44 88 PRO A N 1
ATOM 672 C CA . PRO A 1 88 ? 20.228 -8.798 -31.802 1.00 76.44 88 PRO A CA 1
ATOM 673 C C . PRO A 1 88 ? 20.108 -7.291 -31.539 1.00 76.44 88 PRO A C 1
ATOM 675 O O . PRO A 1 88 ? 19.102 -6.675 -31.875 1.00 76.44 88 PRO A O 1
ATOM 678 N N . ASP A 1 89 ? 21.157 -6.695 -30.980 1.00 75.06 89 ASP A N 1
ATOM 679 C CA . ASP A 1 89 ? 21.280 -5.236 -30.865 1.00 75.06 89 ASP A CA 1
ATOM 680 C C . ASP A 1 89 ? 20.302 -4.522 -29.921 1.00 75.06 89 ASP A C 1
ATOM 682 O O . ASP A 1 89 ? 19.763 -3.462 -30.227 1.00 75.06 89 ASP A O 1
ATOM 686 N N . ILE A 1 90 ? 20.088 -5.098 -28.732 1.00 79.44 90 ILE A N 1
ATOM 687 C CA . ILE A 1 90 ? 19.274 -4.475 -27.684 1.00 79.44 90 ILE A CA 1
ATOM 688 C C . ILE A 1 90 ? 20.170 -3.735 -26.693 1.00 79.44 90 ILE A C 1
ATOM 690 O O . ILE A 1 90 ? 21.042 -4.335 -26.060 1.00 79.44 90 ILE A O 1
ATOM 694 N N . ASP A 1 91 ? 19.900 -2.444 -26.504 1.00 80.75 91 ASP A N 1
ATOM 695 C CA . ASP A 1 91 ? 20.471 -1.661 -25.409 1.00 80.75 91 ASP A CA 1
ATOM 696 C C . ASP A 1 91 ? 19.673 -1.933 -24.113 1.00 80.75 91 ASP A C 1
ATOM 698 O O . ASP A 1 91 ? 18.478 -1.605 -24.040 1.00 80.75 91 ASP A O 1
ATOM 702 N N . PRO A 1 92 ? 20.302 -2.537 -23.083 1.00 74.38 92 PRO A N 1
ATOM 703 C CA . PRO A 1 92 ? 19.630 -2.968 -21.859 1.00 74.38 92 PRO A CA 1
ATOM 704 C C . PRO A 1 92 ? 19.148 -1.805 -20.988 1.00 74.38 92 PRO A C 1
ATOM 706 O O . PRO A 1 92 ? 18.321 -2.017 -20.104 1.00 74.38 92 PRO A O 1
ATOM 709 N N . PHE A 1 93 ? 19.653 -0.587 -21.209 1.00 73.75 93 PHE A N 1
ATOM 710 C CA . PHE A 1 93 ? 19.303 0.577 -20.392 1.00 73.75 93 PHE A CA 1
ATOM 711 C C . PHE A 1 93 ? 18.182 1.427 -20.989 1.00 73.75 93 PHE A C 1
ATOM 713 O O . PHE A 1 93 ? 17.605 2.251 -20.282 1.00 73.75 93 PHE A O 1
ATOM 720 N N . THR A 1 94 ? 17.875 1.251 -22.273 1.00 79.81 94 THR A N 1
ATOM 721 C CA . THR A 1 94 ? 16.881 2.067 -22.987 1.00 79.81 94 THR A CA 1
ATOM 722 C C . THR A 1 94 ? 15.666 1.259 -23.432 1.00 79.81 94 THR A C 1
ATOM 724 O O . THR A 1 94 ? 14.561 1.801 -23.496 1.00 79.81 94 THR A O 1
ATOM 727 N N . THR A 1 95 ? 15.829 -0.043 -23.673 1.00 82.56 95 THR A N 1
ATOM 728 C CA . THR A 1 95 ? 14.744 -0.897 -24.164 1.00 82.56 95 THR A CA 1
ATOM 729 C C . THR A 1 95 ? 13.788 -1.281 -23.036 1.00 82.56 95 THR A C 1
ATOM 731 O O . THR A 1 95 ? 14.165 -1.942 -22.069 1.00 82.56 95 THR A O 1
ATOM 734 N N . THR A 1 96 ? 12.516 -0.899 -23.168 1.00 86.25 96 THR A N 1
ATOM 735 C CA . THR A 1 96 ? 11.468 -1.236 -22.187 1.00 86.25 96 THR A CA 1
ATOM 736 C C . THR A 1 96 ? 10.777 -2.557 -22.539 1.00 86.25 96 THR A C 1
ATOM 738 O O . THR A 1 96 ? 10.671 -2.941 -23.702 1.00 86.25 96 THR A O 1
ATOM 741 N N . ILE A 1 97 ? 10.219 -3.242 -21.535 1.00 85.19 97 ILE A N 1
ATOM 742 C CA . ILE A 1 97 ? 9.458 -4.495 -21.705 1.00 85.19 97 ILE A CA 1
ATOM 743 C C . ILE A 1 97 ? 8.294 -4.340 -22.706 1.00 85.19 97 ILE A C 1
ATOM 745 O O . ILE A 1 97 ? 7.954 -5.293 -23.403 1.00 85.19 97 ILE A O 1
ATOM 749 N N . SER A 1 98 ? 7.683 -3.155 -22.807 1.00 83.56 98 SER A N 1
ATOM 750 C CA . SER A 1 98 ? 6.645 -2.857 -23.804 1.00 83.56 98 SER A CA 1
ATOM 751 C C . SER A 1 98 ? 7.170 -2.949 -25.238 1.00 83.56 98 SER A C 1
ATOM 753 O O . SER A 1 98 ? 6.536 -3.607 -26.056 1.00 83.56 98 SER A O 1
ATOM 755 N N . GLN A 1 99 ? 8.347 -2.384 -25.517 1.00 83.12 99 GLN A N 1
ATOM 756 C CA . GLN A 1 99 ? 8.986 -2.465 -26.833 1.00 83.12 99 GLN A CA 1
ATOM 757 C C . GLN A 1 99 ? 9.360 -3.908 -27.183 1.00 83.12 99 GLN A C 1
ATOM 759 O O . GLN A 1 99 ? 9.129 -4.341 -28.305 1.00 83.12 99 GLN A O 1
ATOM 764 N N . LEU A 1 100 ? 9.832 -4.696 -26.209 1.00 86.62 100 LEU A N 1
ATOM 765 C CA . LEU A 1 100 ? 10.075 -6.133 -26.410 1.00 86.62 100 LEU A CA 1
ATOM 766 C C . LEU A 1 100 ? 8.787 -6.912 -26.714 1.00 86.62 100 LEU A C 1
ATOM 768 O O . LEU A 1 100 ? 8.801 -7.882 -27.462 1.00 86.62 100 LEU A O 1
ATOM 772 N N . ARG A 1 101 ? 7.653 -6.521 -26.123 1.00 86.25 101 ARG A N 1
ATOM 773 C CA . ARG A 1 101 ? 6.357 -7.145 -26.428 1.00 86.25 101 ARG A CA 1
ATOM 774 C C . ARG A 1 101 ? 5.854 -6.7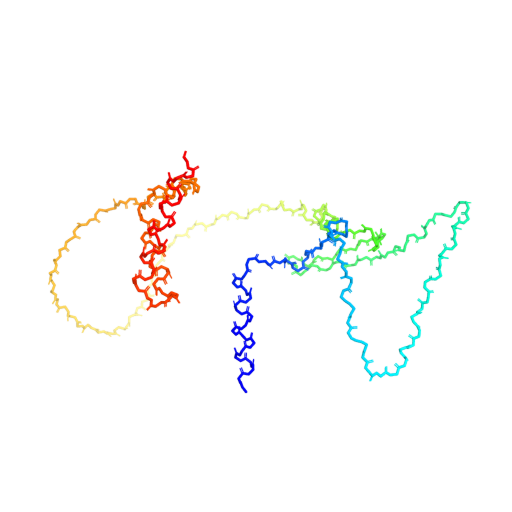60 -27.810 1.00 86.25 101 ARG A C 1
ATOM 776 O O . ARG A 1 101 ? 5.277 -7.608 -28.481 1.00 86.25 101 ARG A O 1
ATOM 783 N N . GLU A 1 102 ? 6.060 -5.514 -28.215 1.00 85.88 102 GLU A N 1
ATOM 784 C CA . GLU A 1 102 ? 5.692 -5.019 -29.538 1.00 85.88 102 GLU A CA 1
ATOM 785 C C . GLU A 1 102 ? 6.491 -5.724 -30.637 1.00 85.88 102 GLU A C 1
ATOM 787 O O . GLU A 1 102 ? 5.890 -6.212 -31.588 1.00 85.88 102 GLU A O 1
ATOM 792 N N . THR A 1 103 ? 7.804 -5.900 -30.464 1.00 81.38 103 THR A N 1
ATOM 793 C CA . THR A 1 103 ? 8.637 -6.651 -31.420 1.00 81.38 103 THR A CA 1
ATOM 794 C C . THR A 1 103 ? 8.241 -8.125 -31.511 1.00 81.38 103 THR A C 1
ATOM 796 O O . THR A 1 103 ? 8.185 -8.690 -32.597 1.00 81.38 103 THR A O 1
ATOM 799 N N . VAL A 1 104 ? 7.877 -8.753 -30.389 1.00 82.88 104 VAL A N 1
ATOM 800 C CA . VAL A 1 104 ? 7.330 -10.125 -30.369 1.00 82.88 104 VAL A CA 1
ATOM 801 C C . VAL A 1 104 ? 5.926 -10.203 -30.991 1.00 82.88 104 VAL A C 1
ATOM 803 O O . VAL A 1 104 ? 5.486 -11.269 -31.425 1.00 82.88 104 VAL A O 1
ATOM 806 N N . GLN A 1 105 ? 5.175 -9.102 -30.990 1.00 80.56 105 GLN A N 1
ATOM 807 C CA . GLN A 1 105 ? 3.832 -9.028 -31.563 1.00 80.56 105 GLN A CA 1
ATOM 808 C C . GLN A 1 105 ? 3.858 -8.735 -33.069 1.00 80.56 105 GLN A C 1
ATOM 810 O O . GLN A 1 105 ? 2.969 -9.215 -33.768 1.00 80.56 105 GLN A O 1
ATOM 815 N N . SER A 1 106 ? 4.845 -7.978 -33.553 1.00 77.25 106 SER A N 1
ATOM 816 C CA . SER A 1 106 ? 5.031 -7.646 -34.970 1.00 77.25 106 SER A CA 1
ATOM 817 C C . SER A 1 106 ? 5.757 -8.730 -35.767 1.00 77.25 106 SER A C 1
ATOM 819 O O . SER A 1 106 ? 5.723 -8.692 -36.996 1.00 77.25 106 SER A O 1
ATOM 821 N N . ASP A 1 107 ? 6.385 -9.699 -35.095 1.00 74.75 107 ASP A N 1
ATOM 822 C CA . ASP A 1 107 ? 7.073 -10.807 -35.753 1.00 74.75 107 ASP A CA 1
ATOM 823 C C . ASP A 1 107 ? 6.106 -11.612 -36.656 1.00 74.75 107 ASP A C 1
ATOM 825 O O . ASP A 1 107 ? 5.123 -12.194 -36.167 1.00 74.75 107 ASP A O 1
ATOM 829 N N . PRO A 1 108 ? 6.363 -11.673 -37.980 1.00 60.66 108 PRO A N 1
ATOM 830 C CA . PRO A 1 108 ? 5.500 -12.348 -38.947 1.00 60.66 108 PRO A CA 1
ATOM 831 C C . PRO A 1 108 ? 5.328 -13.849 -38.689 1.00 60.66 108 PRO A C 1
ATOM 833 O O . PRO A 1 108 ? 4.348 -14.420 -39.168 1.00 60.66 108 PRO A O 1
ATOM 836 N N . ALA A 1 109 ? 6.192 -14.485 -37.885 1.00 60.41 109 ALA A N 1
ATOM 837 C CA . ALA A 1 109 ? 6.014 -15.877 -37.452 1.00 60.41 109 ALA A CA 1
ATOM 838 C C . ALA A 1 109 ? 4.677 -16.119 -36.720 1.00 60.41 109 ALA A C 1
ATOM 840 O O . ALA A 1 109 ? 4.211 -17.253 -36.614 1.00 60.41 109 ALA A O 1
ATOM 841 N N . ARG A 1 110 ? 4.036 -15.050 -36.230 1.00 55.75 110 ARG A N 1
ATOM 842 C CA . ARG A 1 110 ? 2.748 -15.085 -35.533 1.00 55.75 110 ARG A CA 1
ATOM 843 C C . ARG A 1 110 ? 1.550 -14.693 -36.411 1.00 55.75 110 ARG A C 1
ATOM 845 O O . ARG A 1 110 ? 0.419 -14.951 -36.007 1.00 55.75 110 ARG A O 1
ATOM 852 N N . CYS A 1 111 ? 1.789 -14.101 -37.586 1.00 49.19 111 CYS A N 1
ATOM 853 C CA . CYS A 1 111 ? 0.762 -13.602 -38.516 1.00 49.19 111 CYS A CA 1
ATOM 854 C C . CYS A 1 111 ? 0.305 -14.630 -39.569 1.00 49.19 111 CYS A C 1
ATOM 856 O O . CYS A 1 111 ? -0.489 -14.289 -40.442 1.00 49.19 111 CYS A O 1
ATOM 858 N N . LEU A 1 112 ? 0.741 -15.892 -39.484 1.00 47.88 112 LEU A N 1
ATOM 859 C CA . LEU A 1 112 ? 0.107 -17.007 -40.199 1.00 47.88 112 LEU A CA 1
ATOM 860 C C . LEU A 1 112 ? -0.908 -17.729 -39.297 1.00 47.88 112 LEU A C 1
ATOM 862 O O . LEU A 1 112 ? -0.774 -18.908 -38.984 1.00 47.88 112 LEU A O 1
ATOM 866 N N . CYS A 1 113 ? -1.960 -17.018 -38.890 1.00 44.69 113 CYS A N 1
ATOM 867 C CA . CYS A 1 113 ? -3.240 -17.625 -38.522 1.00 44.69 113 CYS A CA 1
ATOM 868 C C . CYS A 1 113 ? -4.178 -17.534 -39.734 1.00 44.69 113 CYS A C 1
ATOM 870 O O . CYS A 1 113 ? -5.051 -16.679 -39.822 1.00 44.69 113 CYS A O 1
ATOM 872 N N . GLY A 1 114 ? -3.940 -18.403 -40.711 1.00 44.72 114 GLY A N 1
ATOM 873 C CA . GLY A 1 114 ? -4.725 -18.474 -41.937 1.00 44.72 114 GLY A CA 1
ATOM 874 C C . GLY A 1 114 ? -4.584 -19.836 -42.597 1.00 44.72 114 GLY A C 1
ATOM 875 O O . GLY A 1 114 ? -4.114 -19.924 -43.724 1.00 44.72 114 GLY A O 1
ATOM 876 N N . ALA A 1 115 ? -4.947 -20.899 -41.879 1.00 39.06 115 ALA A N 1
ATOM 877 C CA . ALA A 1 115 ? -5.241 -22.197 -42.476 1.00 39.06 115 ALA A CA 1
ATOM 878 C C . ALA A 1 115 ? -6.705 -22.546 -42.134 1.00 39.06 115 ALA A C 1
ATOM 880 O O . ALA A 1 115 ? -7.066 -22.458 -40.959 1.00 39.06 115 ALA A O 1
ATOM 881 N N . PRO A 1 116 ? -7.551 -22.850 -43.135 1.00 36.84 116 PRO A N 1
ATOM 882 C CA . PRO A 1 116 ? -8.993 -23.019 -42.967 1.00 36.84 116 PRO A CA 1
ATOM 883 C C . PRO A 1 116 ? -9.346 -24.306 -42.210 1.00 36.84 116 PRO A C 1
ATOM 885 O O . PRO A 1 116 ? -8.700 -25.340 -42.392 1.00 36.84 116 PRO A O 1
ATOM 888 N N . ASP A 1 117 ? -10.398 -24.224 -41.393 1.00 45.19 117 ASP A N 1
ATOM 889 C CA . ASP A 1 117 ? -11.067 -25.348 -40.733 1.00 45.19 117 ASP A CA 1
ATOM 890 C C . ASP A 1 117 ? -11.357 -26.515 -41.699 1.00 45.19 117 ASP A C 1
ATOM 892 O O . ASP A 1 117 ? -11.865 -26.285 -42.804 1.00 45.19 117 ASP A O 1
ATOM 896 N N . PRO A 1 118 ? -11.129 -27.782 -41.304 1.00 47.19 118 PRO A N 1
ATOM 897 C CA . PRO A 1 118 ? -11.750 -28.906 -41.988 1.00 47.19 118 PRO A CA 1
ATOM 898 C C . PRO A 1 118 ? -13.257 -28.981 -41.632 1.00 47.19 118 PRO A C 1
ATOM 900 O O . PRO A 1 118 ? -13.620 -28.845 -40.463 1.00 47.19 118 PRO A O 1
ATOM 903 N N . PRO A 1 119 ? -14.148 -29.200 -42.620 1.00 40.84 119 PRO A N 1
ATOM 904 C CA . PRO A 1 119 ? -15.601 -29.097 -42.458 1.00 40.84 119 PRO A CA 1
ATOM 905 C C . PRO A 1 119 ? -16.227 -30.222 -41.606 1.00 40.84 119 PRO A C 1
ATOM 907 O O . PRO A 1 119 ? -15.632 -31.293 -41.446 1.00 40.84 119 PRO A O 1
ATOM 910 N N . PRO A 1 120 ? -17.459 -30.006 -41.097 1.00 40.50 120 PRO A N 1
ATOM 911 C CA . PRO A 1 120 ? -18.152 -30.923 -40.200 1.00 40.50 120 PRO A CA 1
ATOM 912 C C . PRO A 1 120 ? -18.649 -32.161 -40.955 1.00 40.50 120 PRO A C 1
ATOM 914 O O . PRO A 1 120 ? -19.106 -32.065 -42.093 1.00 40.50 120 PRO A O 1
ATOM 917 N N . LYS A 1 121 ? -18.614 -33.327 -40.303 1.00 36.19 121 LYS A N 1
ATOM 918 C CA . LYS A 1 121 ? -19.338 -34.522 -40.756 1.00 36.19 121 LYS A CA 1
ATOM 919 C C . LYS A 1 121 ? -20.392 -34.894 -39.721 1.00 36.19 121 LYS A C 1
ATOM 921 O O . LYS A 1 121 ? -20.074 -35.413 -38.656 1.00 36.19 121 LYS A O 1
ATOM 926 N N . THR A 1 122 ? -21.636 -34.586 -40.058 1.00 35.12 122 THR A N 1
ATOM 927 C CA . THR A 1 122 ? -22.865 -35.149 -39.491 1.00 35.12 122 THR A CA 1
ATOM 928 C C . THR A 1 122 ? -23.320 -36.319 -40.361 1.00 35.12 122 THR A C 1
ATOM 930 O O . THR A 1 122 ? -23.365 -36.135 -41.569 1.00 35.12 122 THR A O 1
ATOM 933 N N . ASP A 1 123 ? -23.647 -37.461 -39.747 1.00 31.88 123 ASP A N 1
ATOM 934 C CA . ASP A 1 123 ? -24.602 -38.517 -40.171 1.00 31.88 123 ASP A CA 1
ATOM 935 C C . ASP A 1 123 ? -24.496 -39.635 -39.099 1.00 31.88 123 ASP A C 1
ATOM 937 O O . ASP A 1 123 ? -23.434 -40.225 -38.933 1.00 31.88 123 ASP A O 1
ATOM 941 N N . THR A 1 124 ? -25.380 -39.758 -38.100 1.00 30.67 124 THR A N 1
ATOM 942 C CA . THR A 1 124 ? -26.762 -40.294 -38.081 1.00 30.67 124 THR A CA 1
ATOM 943 C C . THR A 1 124 ? -26.874 -41.804 -38.408 1.00 30.67 124 THR A C 1
ATOM 945 O O . THR A 1 124 ? -27.105 -42.162 -39.555 1.00 30.67 124 THR A O 1
ATOM 948 N N . THR A 1 125 ? -26.861 -42.632 -37.333 1.00 29.66 125 THR A N 1
ATOM 949 C CA . THR A 1 125 ? -27.804 -43.769 -37.044 1.00 29.66 125 THR A CA 1
ATOM 950 C C . THR A 1 125 ? -27.581 -45.131 -37.765 1.00 29.66 125 THR A C 1
ATOM 952 O O . THR A 1 125 ? -27.010 -45.104 -38.850 1.00 29.66 125 THR A O 1
ATOM 955 N N . PRO A 1 126 ? -28.049 -46.331 -37.285 1.00 41.41 126 PRO A N 1
ATOM 956 C CA . PRO A 1 126 ? -28.693 -46.768 -36.012 1.00 41.41 126 PRO A CA 1
ATOM 957 C C . PRO A 1 126 ? -28.102 -48.023 -35.284 1.00 41.41 126 PRO A C 1
ATOM 959 O O . PRO A 1 126 ? -27.369 -48.820 -35.854 1.00 41.41 126 PRO A O 1
ATOM 962 N N . ALA A 1 127 ? -28.551 -48.190 -34.025 1.00 27.67 127 ALA A N 1
ATOM 963 C CA . ALA A 1 127 ? -29.046 -49.387 -33.294 1.00 27.67 127 ALA A CA 1
ATOM 964 C C . ALA A 1 127 ? -28.487 -50.811 -33.550 1.00 27.67 127 ALA A C 1
ATOM 966 O O . ALA A 1 127 ? -28.610 -51.336 -34.650 1.00 27.67 127 ALA A O 1
ATOM 967 N N . ASN A 1 128 ? -28.123 -51.543 -32.483 1.00 32.03 128 ASN A N 1
ATOM 968 C CA . ASN A 1 128 ? -28.996 -52.452 -31.698 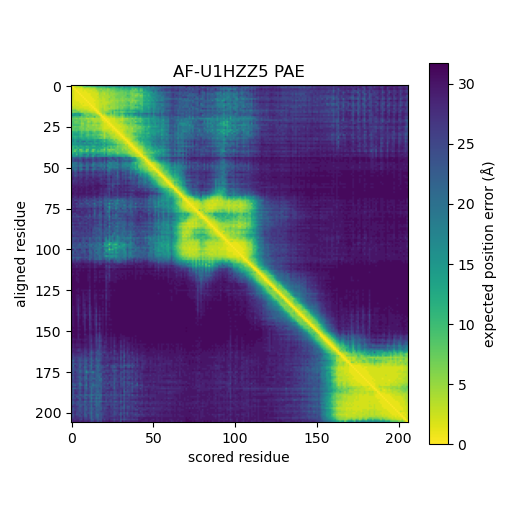1.00 32.03 128 ASN A CA 1
ATOM 969 C C . ASN A 1 128 ? -28.153 -53.416 -30.815 1.00 32.03 128 ASN A C 1
ATOM 971 O O . ASN A 1 128 ? -26.999 -53.683 -31.126 1.00 32.03 128 ASN A O 1
ATOM 975 N N . GLU A 1 129 ? -28.809 -53.966 -29.786 1.00 29.47 129 GLU A N 1
ATOM 976 C CA . GLU A 1 129 ? -28.478 -55.123 -28.928 1.00 29.47 129 GLU A CA 1
ATOM 977 C C . GLU A 1 129 ? -27.501 -54.888 -27.764 1.00 29.47 129 GLU A C 1
ATOM 979 O O . GLU A 1 129 ? -26.460 -54.269 -27.925 1.00 29.47 129 GLU A O 1
ATOM 984 N N . ALA A 1 130 ? -27.702 -55.397 -26.543 1.00 27.36 130 ALA A N 1
ATOM 985 C CA . ALA A 1 130 ? -28.819 -56.027 -25.826 1.00 27.36 130 ALA A CA 1
ATOM 986 C C . ALA A 1 130 ? -28.350 -56.250 -24.361 1.00 27.36 130 ALA A C 1
ATOM 988 O O . ALA A 1 130 ? -27.163 -56.473 -24.137 1.00 27.36 130 ALA A O 1
ATOM 989 N N . GLY A 1 131 ? -29.285 -56.263 -23.395 1.00 29.31 131 GLY A N 1
ATOM 990 C CA . GLY A 1 131 ? -29.140 -56.841 -22.035 1.00 29.31 131 GLY A CA 1
ATOM 991 C C . GLY A 1 131 ? -28.524 -55.911 -20.971 1.00 29.31 131 GLY A C 1
ATOM 992 O O . GLY A 1 131 ? -27.342 -55.613 -21.036 1.00 29.31 131 GLY A O 1
ATOM 993 N N . GLN A 1 132 ? -29.238 -55.290 -20.020 1.00 31.36 132 GLN A N 1
ATOM 994 C CA . GLN A 1 132 ? -30.225 -55.729 -19.008 1.00 31.36 132 GLN A CA 1
ATOM 995 C C . GLN A 1 132 ? -29.632 -56.515 -17.824 1.00 31.36 132 GLN A C 1
ATOM 997 O O . GLN A 1 132 ? -29.263 -57.667 -17.994 1.00 31.36 132 GLN A O 1
ATOM 1002 N N . THR A 1 133 ? -29.672 -55.891 -16.635 1.00 27.66 133 THR A N 1
ATOM 1003 C CA . THR A 1 133 ? -29.963 -56.460 -15.293 1.00 27.66 133 THR A CA 1
ATOM 1004 C C . THR A 1 133 ? -30.237 -55.269 -14.345 1.00 27.66 133 THR A C 1
ATOM 1006 O O . THR A 1 133 ? -29.351 -54.431 -14.193 1.00 27.66 133 THR A O 1
ATOM 1009 N N . THR A 1 134 ? -31.500 -54.979 -13.972 1.00 29.91 134 THR A N 1
ATOM 1010 C CA . THR A 1 134 ? -32.190 -55.347 -12.692 1.00 29.91 134 THR A CA 1
ATOM 1011 C C . THR A 1 134 ? -31.535 -54.727 -11.453 1.00 29.91 134 THR A C 1
ATOM 1013 O O . THR A 1 134 ? -30.325 -54.818 -11.317 1.00 29.91 134 THR A O 1
ATOM 1016 N N . ASP A 1 135 ? -32.177 -54.132 -10.448 1.00 31.20 135 ASP A N 1
ATOM 1017 C CA . ASP A 1 135 ? -33.547 -53.874 -9.95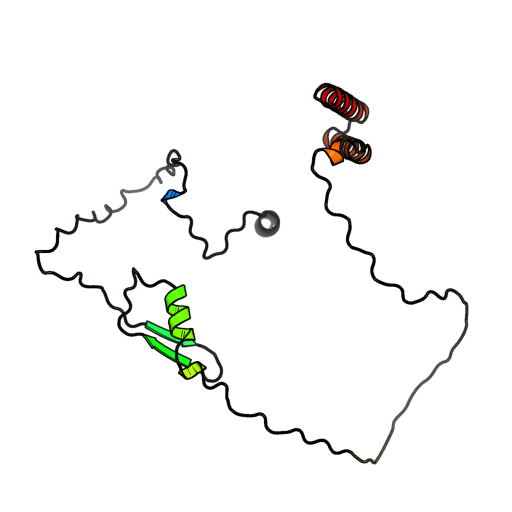7 1.00 31.20 135 ASP A CA 1
ATOM 1018 C C . ASP A 1 135 ? -33.319 -52.801 -8.840 1.00 31.20 135 ASP A C 1
ATOM 1020 O O . ASP A 1 135 ? -32.206 -52.696 -8.325 1.00 31.20 135 ASP A O 1
ATOM 1024 N N . LYS A 1 136 ? -34.233 -51.951 -8.358 1.00 34.12 136 LYS A N 1
ATOM 1025 C CA . LYS A 1 136 ? -35.461 -52.298 -7.638 1.00 34.12 136 LYS A CA 1
ATOM 1026 C C . LYS A 1 136 ? -36.154 -51.007 -7.159 1.00 34.12 136 LYS A C 1
ATOM 1028 O O . LYS A 1 136 ? -35.488 -50.058 -6.747 1.00 34.12 136 LYS A O 1
ATOM 1033 N N . ALA A 1 137 ? -37.482 -51.022 -7.181 1.00 29.00 137 ALA A N 1
ATOM 1034 C CA . ALA A 1 137 ? -38.399 -49.939 -6.831 1.00 29.00 137 ALA A CA 1
ATOM 1035 C C . ALA A 1 137 ? -38.881 -49.952 -5.361 1.00 29.00 137 ALA A C 1
ATOM 1037 O O . ALA A 1 137 ? -38.905 -51.011 -4.731 1.00 29.00 137 ALA A O 1
ATOM 1038 N N . ALA A 1 138 ? -39.327 -48.782 -4.882 1.00 32.88 138 ALA A N 1
ATOM 1039 C CA . ALA A 1 138 ? -40.455 -48.534 -3.957 1.00 32.88 138 ALA A CA 1
ATOM 1040 C C . ALA A 1 138 ? -40.751 -47.004 -4.001 1.00 32.88 138 ALA A C 1
ATOM 1042 O O . ALA A 1 138 ? -39.854 -46.226 -3.686 1.00 32.88 138 ALA A O 1
ATOM 1043 N N . ASP A 1 139 ? -41.784 -46.512 -4.705 1.00 26.22 139 ASP A N 1
ATOM 1044 C CA . ASP A 1 139 ? -43.204 -46.316 -4.286 1.00 26.22 139 ASP A CA 1
ATOM 1045 C C . ASP A 1 139 ? -43.338 -45.219 -3.181 1.00 26.22 139 ASP A C 1
ATOM 1047 O O . ASP A 1 139 ? -42.919 -45.475 -2.058 1.00 26.22 139 ASP A O 1
ATOM 1051 N N . VAL A 1 140 ? -43.569 -43.908 -3.448 1.00 33.38 140 VAL A N 1
ATOM 1052 C CA . VAL A 1 140 ? -44.774 -43.140 -3.927 1.00 33.38 140 VAL A CA 1
ATOM 1053 C C . VAL A 1 140 ? -45.901 -43.073 -2.854 1.00 33.38 140 VAL A C 1
ATOM 1055 O O . VAL A 1 140 ? -46.028 -44.062 -2.141 1.00 33.38 140 VAL A O 1
ATOM 1058 N N . PRO A 1 141 ? -46.783 -42.036 -2.694 1.00 46.97 141 PRO A N 1
ATOM 1059 C CA . PRO A 1 141 ? -46.873 -40.615 -3.141 1.00 46.97 141 PRO A CA 1
ATOM 1060 C C . PRO A 1 141 ? -47.254 -39.594 -2.010 1.00 46.97 141 PRO A C 1
ATOM 1062 O O . PRO A 1 141 ? -47.436 -39.968 -0.856 1.00 46.97 141 PRO A O 1
ATOM 1065 N N . SER A 1 142 ? -47.504 -38.324 -2.395 1.00 32.06 142 SER A N 1
ATOM 1066 C CA . SER A 1 142 ? -48.710 -37.508 -2.050 1.00 32.06 142 SER A CA 1
ATOM 1067 C C . SER A 1 142 ? -48.382 -36.111 -1.484 1.00 32.06 142 SER A C 1
ATOM 1069 O O . SER A 1 142 ? -47.823 -35.998 -0.399 1.00 32.06 142 SER A O 1
ATOM 1071 N N . GLU A 1 143 ? -48.408 -35.061 -2.316 1.00 32.88 143 GLU A N 1
ATOM 1072 C CA . GLU A 1 143 ? -49.511 -34.094 -2.576 1.00 32.88 143 GLU A CA 1
ATOM 1073 C C . GLU A 1 143 ? -49.585 -32.917 -1.582 1.00 32.88 143 GLU A C 1
ATOM 1075 O O . GLU A 1 143 ? -49.496 -33.091 -0.372 1.00 32.88 143 GLU A O 1
ATOM 1080 N N . GLY A 1 144 ? -49.790 -31.711 -2.132 1.00 33.06 144 GLY A N 1
ATOM 1081 C CA . GLY A 1 144 ? -50.045 -30.460 -1.405 1.00 33.06 144 GLY A CA 1
ATOM 1082 C C . GLY A 1 144 ? -49.100 -29.327 -1.838 1.00 33.06 144 GLY A C 1
ATOM 1083 O O . GLY A 1 144 ? -48.046 -29.178 -1.237 1.00 33.06 144 GLY A O 1
ATOM 1084 N N . MET A 1 145 ? -49.302 -28.662 -2.989 1.00 37.53 145 MET A N 1
ATOM 1085 C CA . MET A 1 145 ? -50.163 -27.463 -3.141 1.00 37.53 145 MET A CA 1
ATOM 1086 C C . MET A 1 145 ? -49.498 -26.263 -2.431 1.00 37.53 145 MET A C 1
ATOM 1088 O O . MET A 1 145 ? -49.287 -26.302 -1.231 1.00 37.53 145 MET A O 1
ATOM 1092 N N . GLU A 1 146 ? -48.960 -25.246 -3.102 1.00 33.91 146 GLU A N 1
ATOM 1093 C CA . GLU A 1 146 ? -49.641 -24.190 -3.860 1.00 33.91 146 GLU A CA 1
ATOM 1094 C C . GLU A 1 146 ? -48.561 -23.190 -4.340 1.00 33.91 146 GLU A C 1
ATOM 1096 O O . GLU A 1 146 ? -47.500 -23.100 -3.724 1.00 33.91 146 GLU A O 1
ATOM 1101 N N . GLY A 1 147 ? -48.840 -22.385 -5.373 1.00 37.09 147 GLY A N 1
ATOM 1102 C CA . GLY A 1 147 ? -48.119 -21.118 -5.576 1.00 37.09 147 GLY A CA 1
ATOM 1103 C C . GLY A 1 147 ? -47.388 -20.958 -6.907 1.00 37.09 147 GLY A C 1
ATOM 1104 O O . GLY A 1 147 ? -46.169 -21.045 -6.992 1.00 37.09 147 GLY A O 1
ATOM 1105 N N . ILE A 1 148 ? -48.169 -20.679 -7.942 1.00 40.16 148 ILE A N 1
ATOM 1106 C CA . ILE A 1 148 ? -47.776 -20.138 -9.244 1.00 40.16 148 ILE A CA 1
ATOM 1107 C C . ILE A 1 148 ? -47.128 -18.769 -9.011 1.00 40.16 148 ILE A C 1
ATOM 1109 O O . ILE A 1 148 ? -47.826 -17.961 -8.427 1.00 40.16 148 ILE A O 1
ATOM 1113 N N . GLU A 1 149 ? -45.924 -18.466 -9.519 1.00 37.50 149 GLU A N 1
ATOM 1114 C CA . GLU A 1 149 ? -45.564 -17.115 -10.007 1.00 37.50 149 GLU A CA 1
ATOM 1115 C C . GLU A 1 149 ? -44.477 -17.200 -11.101 1.00 37.50 149 GLU A C 1
ATOM 1117 O O . GLU A 1 149 ? -43.295 -17.425 -10.862 1.00 37.50 149 GLU A O 1
ATOM 1122 N N . THR A 1 150 ? -44.946 -17.104 -12.344 1.00 33.94 150 THR A N 1
ATOM 1123 C CA . THR A 1 150 ? -44.525 -16.124 -13.355 1.00 33.94 150 THR A CA 1
ATOM 1124 C C . THR A 1 150 ? -43.046 -15.710 -13.403 1.00 33.94 150 THR A C 1
ATOM 1126 O O . THR A 1 150 ? -42.527 -15.026 -12.527 1.00 33.94 150 THR A O 1
ATOM 1129 N N . VAL A 1 151 ? -42.405 -15.980 -14.545 1.00 43.78 151 VAL A N 1
ATOM 1130 C CA . VAL A 1 151 ? -41.196 -15.278 -15.004 1.00 43.78 151 VAL A CA 1
ATOM 1131 C C . VAL A 1 151 ? -41.412 -13.763 -14.898 1.00 43.78 151 VAL A C 1
ATOM 1133 O O . VAL A 1 151 ? -42.274 -13.208 -15.577 1.00 43.78 151 VAL A O 1
ATOM 1136 N N . THR A 1 152 ? -40.617 -13.072 -14.082 1.00 36.59 152 THR A N 1
ATOM 1137 C CA . THR A 1 152 ? -40.439 -11.618 -14.168 1.00 36.59 152 THR A CA 1
ATOM 1138 C C . THR A 1 152 ? -38.982 -11.254 -13.895 1.00 36.59 152 THR A C 1
ATOM 1140 O O . THR A 1 152 ? -38.327 -11.794 -13.012 1.00 36.59 152 THR A O 1
ATOM 1143 N N . SER A 1 153 ? -38.507 -10.368 -14.767 1.00 40.72 153 SER A N 1
ATOM 1144 C CA . SER A 1 153 ? -37.212 -9.698 -14.877 1.00 40.72 153 SER A CA 1
ATOM 1145 C C . SER A 1 153 ? -36.396 -9.511 -13.581 1.00 40.72 153 SER A C 1
ATOM 1147 O O . SER A 1 153 ? -36.973 -9.215 -12.535 1.00 40.72 153 SER A O 1
ATOM 1149 N N . PRO A 1 154 ? -35.047 -9.549 -13.652 1.00 48.59 154 PRO A N 1
ATOM 1150 C CA . PRO A 1 154 ? -34.190 -9.113 -12.549 1.00 48.59 154 PRO A CA 1
ATOM 1151 C C . PRO A 1 154 ? -34.494 -7.651 -12.155 1.00 48.59 154 PRO A C 1
ATOM 1153 O O . PRO A 1 154 ? -34.807 -6.840 -13.036 1.00 48.59 154 PRO A O 1
ATOM 1156 N N . PRO A 1 155 ? -34.411 -7.304 -10.854 1.00 55.19 155 PRO A N 1
ATOM 1157 C CA . PRO A 1 155 ? -34.695 -5.958 -10.370 1.00 55.19 155 PRO A CA 1
ATOM 1158 C C . PRO A 1 155 ? -33.684 -4.942 -10.932 1.00 55.19 155 PRO A C 1
ATOM 1160 O O . PRO A 1 155 ? -32.507 -5.278 -11.101 1.00 55.19 155 PRO A O 1
ATOM 1163 N N . PRO A 1 156 ? -34.118 -3.703 -11.228 1.00 60.38 156 PRO A N 1
ATOM 1164 C CA . PRO A 1 156 ? -33.237 -2.662 -11.739 1.00 60.38 156 PRO A CA 1
ATOM 1165 C C . PRO A 1 156 ? -32.130 -2.318 -10.724 1.00 60.38 156 PRO A C 1
ATOM 1167 O O . PRO A 1 156 ? -32.352 -2.409 -9.513 1.00 60.38 156 PRO A O 1
ATOM 1170 N N . PRO A 1 157 ? -30.935 -1.920 -11.201 1.00 65.12 157 PRO A N 1
ATOM 1171 C CA . PRO A 1 157 ? -29.827 -1.525 -10.339 1.00 65.12 157 PRO A CA 1
ATOM 1172 C C . PRO A 1 157 ? -30.232 -0.358 -9.419 1.00 65.12 157 PRO A C 1
ATOM 1174 O O . PRO A 1 157 ? -31.003 0.507 -9.847 1.00 65.12 157 PRO A O 1
ATOM 1177 N N . PRO A 1 158 ? -29.722 -0.311 -8.172 1.00 68.38 158 PRO A N 1
ATOM 1178 C CA . PRO A 1 158 ? -29.996 0.794 -7.261 1.00 68.38 158 PRO A CA 1
ATOM 1179 C C . PRO A 1 158 ? -29.580 2.128 -7.903 1.00 68.38 158 PRO A C 1
ATOM 1181 O O . PRO A 1 158 ? -28.567 2.169 -8.612 1.00 68.38 158 PRO A O 1
ATOM 1184 N N . PRO A 1 159 ? -30.350 3.212 -7.686 1.00 66.12 159 PRO A N 1
ATOM 1185 C CA . PRO A 1 159 ? -30.037 4.516 -8.251 1.00 66.12 159 PRO A CA 1
ATOM 1186 C C . PRO A 1 159 ? -28.640 4.981 -7.810 1.00 66.12 159 PRO A C 1
ATOM 1188 O O . PRO A 1 159 ? -28.180 4.609 -6.724 1.00 66.12 159 PRO A O 1
ATOM 1191 N N . PRO A 1 160 ? -27.947 5.774 -8.649 1.00 64.44 160 PRO A N 1
ATOM 1192 C CA . PRO A 1 160 ? -26.637 6.317 -8.315 1.00 64.44 160 PRO A CA 1
ATOM 1193 C C . PRO A 1 160 ?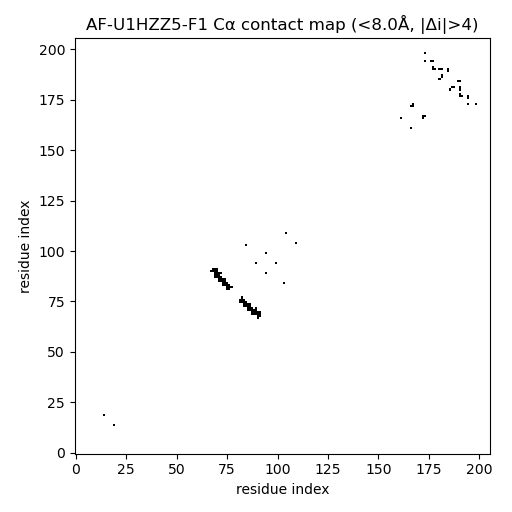 -26.703 7.043 -6.963 1.00 64.44 160 PRO A C 1
ATOM 1195 O O . PRO A 1 160 ? -27.705 7.709 -6.690 1.00 64.44 160 PRO A O 1
ATOM 1198 N N . PRO A 1 161 ? -25.668 6.915 -6.110 1.00 63.31 161 PRO A N 1
ATOM 1199 C CA . PRO A 1 161 ? -25.653 7.582 -4.819 1.00 63.31 161 PRO A CA 1
ATOM 1200 C C . PRO A 1 161 ? -25.869 9.087 -5.033 1.00 63.31 161 PRO A C 1
ATOM 1202 O O . PRO A 1 161 ? -25.186 9.670 -5.886 1.00 63.31 161 PRO A O 1
ATOM 1205 N N . PRO A 1 162 ? -26.811 9.710 -4.301 1.00 60.81 162 PRO A N 1
ATOM 1206 C CA . PRO A 1 162 ? -27.045 11.135 -4.421 1.00 60.81 162 PRO A CA 1
ATOM 1207 C C . PRO A 1 162 ? -25.750 11.909 -4.129 1.00 60.81 162 PRO A C 1
ATOM 1209 O O . PRO A 1 162 ? -24.889 11.423 -3.381 1.00 60.81 162 PRO A O 1
ATOM 1212 N N . PRO A 1 163 ? -25.573 13.115 -4.693 1.00 66.12 163 PRO A N 1
ATOM 1213 C CA . PRO A 1 163 ? -24.476 13.992 -4.305 1.00 66.12 163 PRO A CA 1
ATOM 1214 C C . PRO A 1 163 ? -24.439 14.130 -2.777 1.00 66.12 163 PRO A C 1
ATOM 1216 O O . PRO A 1 163 ? -25.475 14.238 -2.128 1.00 66.12 163 PRO A O 1
ATOM 1219 N N . GLY A 1 164 ? -23.239 14.156 -2.187 1.00 63.22 164 GLY A N 1
ATOM 1220 C CA . GLY A 1 164 ? -23.046 14.071 -0.730 1.00 63.22 164 GLY A CA 1
ATOM 1221 C C . GLY A 1 164 ? -23.758 15.131 0.127 1.00 63.22 164 GLY A C 1
ATOM 1222 O O . GLY A 1 164 ? -23.757 15.001 1.345 1.00 63.22 164 GLY A O 1
ATOM 1223 N N . LYS A 1 165 ? -24.368 16.159 -0.480 1.00 68.38 165 LYS A N 1
ATOM 1224 C CA . LYS A 1 165 ? -25.246 17.126 0.197 1.00 68.38 165 LYS A CA 1
ATOM 1225 C C . LYS A 1 165 ? -26.676 16.606 0.399 1.00 68.38 165 LYS A C 1
ATOM 1227 O O . LYS A 1 165 ? -27.208 16.743 1.489 1.00 68.38 165 LYS A O 1
ATOM 1232 N N . GLU A 1 166 ? -27.255 15.944 -0.597 1.00 75.69 166 GLU A N 1
ATOM 1233 C CA . GLU A 1 166 ? -28.635 15.426 -0.564 1.00 75.69 166 GLU A CA 1
ATOM 1234 C C . GLU A 1 166 ? -28.777 14.239 0.414 1.00 75.69 166 GLU A C 1
ATOM 1236 O O . GLU A 1 166 ? -29.809 14.030 1.047 1.00 75.69 166 GLU A O 1
ATOM 1241 N N . ILE A 1 167 ? -27.683 13.508 0.649 1.00 80.56 167 ILE A N 1
ATOM 1242 C CA . ILE A 1 167 ? -27.621 12.453 1.674 1.00 80.56 167 ILE A CA 1
ATOM 1243 C C . ILE A 1 167 ? -27.770 13.034 3.093 1.00 80.56 167 ILE A C 1
ATOM 1245 O O . ILE A 1 167 ? -28.394 12.402 3.944 1.00 80.56 167 ILE A O 1
ATOM 1249 N N . LEU A 1 168 ? -27.241 14.238 3.353 1.00 81.56 168 LEU A N 1
ATOM 1250 C CA . LEU A 1 168 ? -27.320 14.894 4.668 1.00 81.56 168 LEU A CA 1
ATOM 1251 C C . LEU A 1 168 ? -28.726 15.430 4.978 1.00 81.56 168 LEU A C 1
ATOM 1253 O O . LEU A 1 168 ? -29.078 15.586 6.147 1.00 81.56 168 LEU A O 1
ATOM 1257 N N . GLU A 1 169 ? -29.545 15.658 3.952 1.00 82.50 169 GLU A N 1
ATOM 1258 C CA . GLU A 1 169 ? -30.961 16.013 4.101 1.00 82.50 169 GLU A CA 1
ATOM 1259 C C . GLU A 1 169 ? -31.815 14.808 4.528 1.00 82.50 169 GLU A C 1
ATOM 1261 O O . GLU A 1 169 ? -32.885 14.968 5.116 1.00 82.50 169 GLU A O 1
ATOM 1266 N N . THR A 1 170 ? -31.332 13.585 4.288 1.00 87.69 170 THR A N 1
ATOM 1267 C CA . THR A 1 170 ? -32.090 12.361 4.553 1.00 87.69 170 THR A CA 1
ATOM 1268 C C . THR A 1 170 ? -32.019 11.965 6.032 1.00 87.69 170 THR A C 1
ATOM 1270 O O . THR A 1 170 ? -30.943 11.824 6.612 1.00 87.69 170 THR A O 1
ATOM 1273 N N . GLU A 1 171 ? -33.164 11.674 6.655 1.00 87.62 171 GLU A N 1
ATOM 1274 C CA . GLU A 1 171 ? -33.217 11.222 8.059 1.00 87.62 171 GLU A CA 1
ATOM 1275 C C . GLU A 1 171 ? -32.528 9.870 8.286 1.00 87.62 171 GLU A C 1
ATOM 1277 O O . GLU A 1 171 ? -31.988 9.608 9.361 1.00 87.62 171 GLU A O 1
ATOM 1282 N N . GLN A 1 172 ? -32.491 9.034 7.249 1.00 88.25 172 GLN A N 1
ATOM 1283 C CA . GLN A 1 172 ? -31.835 7.732 7.270 1.00 88.25 172 GLN A CA 1
ATOM 1284 C C . GLN A 1 172 ? -30.327 7.838 7.538 1.00 88.25 172 GLN A C 1
ATOM 1286 O O . GLN A 1 172 ? -29.787 6.994 8.250 1.00 88.25 172 GLN A O 1
ATOM 1291 N N . PHE A 1 173 ? -29.659 8.881 7.029 1.00 92.06 173 PHE A N 1
ATOM 1292 C CA . PHE A 1 173 ? -28.241 9.127 7.305 1.00 92.06 173 PHE A CA 1
ATOM 1293 C C . PHE A 1 173 ? -28.010 9.412 8.792 1.00 92.06 173 PHE A C 1
ATOM 1295 O O . PHE A 1 173 ? -27.139 8.815 9.418 1.00 92.06 173 PHE A O 1
ATOM 1302 N N . TRP A 1 174 ? -28.829 10.286 9.381 1.00 93.75 174 TRP A N 1
ATOM 1303 C CA . TRP A 1 174 ? -28.712 10.647 10.795 1.00 93.75 174 TRP A CA 1
ATOM 1304 C C . TRP A 1 174 ? -29.040 9.474 11.723 1.00 93.75 174 TRP A C 1
ATOM 1306 O O . TRP A 1 174 ? -28.408 9.334 12.768 1.00 93.75 174 TRP A O 1
ATOM 1316 N N . LYS A 1 175 ? -29.970 8.600 11.320 1.00 93.75 175 LYS A N 1
ATOM 1317 C CA . LYS A 1 175 ? -30.284 7.360 12.040 1.00 93.75 175 LYS A CA 1
ATOM 1318 C C . LYS A 1 175 ? -29.128 6.353 12.000 1.00 93.75 175 LYS A C 1
ATOM 1320 O O . LYS A 1 175 ? -28.810 5.759 13.026 1.00 93.75 175 LYS A O 1
ATOM 1325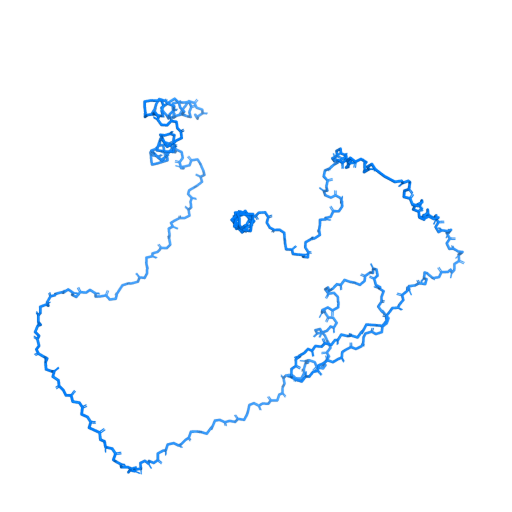 N N . ASP A 1 176 ? -28.486 6.178 10.845 1.00 94.25 176 ASP A N 1
ATOM 1326 C CA . ASP A 1 176 ? -27.306 5.313 10.706 1.00 94.25 176 ASP A CA 1
ATOM 1327 C C . ASP A 1 176 ? -26.105 5.864 11.492 1.00 94.25 176 ASP A C 1
ATOM 1329 O O . ASP A 1 176 ? -25.428 5.128 12.211 1.00 94.25 176 ASP A O 1
ATOM 1333 N N . LEU A 1 177 ? -25.903 7.186 11.461 1.00 94.31 177 LEU A N 1
ATOM 1334 C CA . LEU A 1 177 ? -24.875 7.863 12.251 1.00 94.31 177 LEU A CA 1
ATOM 1335 C C . LEU A 1 177 ? -25.090 7.678 13.757 1.00 94.31 177 LEU A C 1
ATOM 1337 O O . LEU A 1 177 ? -24.124 7.451 14.486 1.00 94.31 177 LEU A O 1
ATOM 1341 N N . GLN A 1 178 ? -26.341 7.741 14.220 1.00 92.69 178 GLN A N 1
ATOM 1342 C CA . GLN A 1 178 ? -26.682 7.457 15.611 1.00 92.69 178 GLN A CA 1
ATOM 1343 C C . GLN A 1 178 ? -26.331 6.011 15.979 1.00 92.69 178 GLN A C 1
ATOM 1345 O O . GLN A 1 178 ? -25.603 5.795 16.945 1.00 92.69 178 GLN A O 1
ATOM 1350 N N . GLY A 1 179 ? -26.738 5.036 15.159 1.00 94.56 179 GLY A N 1
ATOM 1351 C CA . GLY A 1 179 ? -26.399 3.626 15.376 1.00 94.56 179 GLY A CA 1
ATOM 1352 C C . GLY A 1 179 ? -24.887 3.363 15.377 1.00 94.56 179 GLY A C 1
ATOM 1353 O O . GLY A 1 179 ? -24.384 2.583 16.187 1.00 94.56 179 GLY A O 1
ATOM 1354 N N . TYR A 1 180 ? -24.123 4.055 14.526 1.00 94.94 180 TYR A N 1
ATOM 1355 C CA . TYR A 1 180 ? -22.660 3.987 14.533 1.00 94.94 180 TYR A CA 1
ATOM 1356 C C . TYR A 1 180 ? -22.058 4.533 15.837 1.00 94.94 180 TYR A C 1
ATOM 1358 O O . TYR A 1 180 ? -21.127 3.943 16.396 1.00 94.94 180 TYR A O 1
ATOM 1366 N N . LEU A 1 181 ? -22.581 5.654 16.338 1.00 95.25 181 LEU A N 1
ATOM 1367 C CA . LEU A 1 181 ? -22.119 6.265 17.583 1.00 95.25 181 LEU A CA 1
ATOM 1368 C C . LEU A 1 181 ? -22.470 5.403 18.796 1.00 95.25 181 LEU A C 1
ATOM 1370 O O . LEU A 1 181 ? -21.605 5.188 19.641 1.00 95.25 181 LEU A O 1
ATOM 1374 N N . GLU A 1 182 ? -23.666 4.822 18.838 1.00 95.31 182 GLU A N 1
ATOM 1375 C CA . GLU A 1 182 ? -24.084 3.874 19.877 1.00 95.31 182 GLU A CA 1
ATOM 1376 C C . GLU A 1 182 ? -23.133 2.671 19.956 1.00 95.31 182 GLU A C 1
ATOM 1378 O O . GLU A 1 182 ? -22.678 2.297 21.037 1.00 95.31 182 GLU A O 1
ATOM 1383 N N . GLN A 1 183 ? -22.731 2.110 18.811 1.00 94.69 183 GLN A N 1
ATOM 1384 C CA . GLN A 1 183 ? -21.782 0.991 18.765 1.00 94.69 183 GLN A CA 1
ATOM 1385 C C . GLN A 1 183 ? -20.385 1.353 19.291 1.00 94.69 183 GLN A C 1
ATOM 1387 O O . GLN A 1 183 ? -19.678 0.494 19.828 1.00 94.69 183 GLN A O 1
ATOM 1392 N N . ARG A 1 184 ? -19.950 2.606 19.110 1.00 94.81 184 ARG A N 1
ATOM 1393 C CA . ARG A 1 184 ? -18.598 3.060 19.477 1.00 94.81 184 ARG A CA 1
ATOM 1394 C C . ARG A 1 184 ? -18.509 3.597 20.894 1.00 94.81 184 ARG A C 1
ATOM 1396 O O . ARG A 1 184 ? -17.530 3.309 21.579 1.00 94.81 184 ARG A O 1
ATOM 1403 N N . ILE A 1 185 ? -19.507 4.365 21.304 1.00 93.25 185 ILE A N 1
ATOM 1404 C CA . ILE A 1 185 ? -19.551 5.062 22.588 1.00 93.25 185 ILE A CA 1
ATOM 1405 C C . ILE A 1 185 ? -20.198 4.165 23.653 1.00 93.25 185 ILE A C 1
ATOM 1407 O O . ILE A 1 185 ? -19.851 4.274 24.824 1.00 93.25 185 ILE A O 1
ATOM 1411 N N . LYS A 1 186 ? -21.045 3.201 23.249 1.00 92.19 186 LYS A N 1
ATOM 1412 C CA . LYS A 1 186 ? -21.848 2.343 24.144 1.00 92.19 186 LYS A CA 1
ATOM 1413 C C . LYS A 1 186 ? -22.763 3.139 25.081 1.00 92.19 186 LYS A C 1
ATOM 1415 O O . LYS A 1 186 ? -23.175 2.626 26.117 1.00 92.19 186 LYS A O 1
ATOM 1420 N N . ASP A 1 187 ? -23.073 4.370 24.690 1.00 91.38 187 ASP A N 1
ATOM 1421 C CA . ASP A 1 187 ? -23.986 5.273 25.372 1.00 91.38 187 ASP A CA 1
ATOM 1422 C C . ASP A 1 187 ? -24.977 5.823 24.341 1.00 91.38 187 ASP A C 1
ATOM 1424 O O . ASP A 1 187 ? -24.595 6.495 23.379 1.00 91.38 187 ASP A O 1
ATOM 1428 N N . GLU A 1 188 ? -26.249 5.479 24.525 1.00 90.38 188 GLU A N 1
ATOM 1429 C CA . GLU A 1 188 ? -27.352 5.867 23.643 1.00 90.38 188 GLU A CA 1
ATOM 1430 C C . GLU A 1 188 ? -27.736 7.341 23.820 1.00 90.38 188 GLU A C 1
ATOM 1432 O O . GLU A 1 188 ? -28.036 8.037 22.848 1.00 90.38 188 GLU A O 1
ATOM 1437 N N . ALA A 1 189 ? -27.656 7.856 25.050 1.00 89.56 189 ALA A N 1
ATOM 1438 C CA . ALA A 1 189 ? -28.025 9.231 25.355 1.00 89.56 189 ALA A CA 1
ATOM 1439 C C . ALA A 1 189 ? -26.988 10.217 24.799 1.00 89.56 189 ALA A C 1
ATOM 1441 O O . ALA A 1 189 ? -27.351 11.235 24.198 1.00 89.56 189 ALA A O 1
ATOM 1442 N N . GLU A 1 190 ? -25.697 9.906 24.946 1.00 91.31 190 GLU A N 1
ATOM 1443 C CA . GLU A 1 190 ? -24.625 10.720 24.366 1.00 91.31 190 GLU A CA 1
ATOM 1444 C C . GLU A 1 190 ? -24.626 10.656 22.833 1.00 91.31 190 GLU A C 1
ATOM 1446 O O . GLU A 1 190 ? -24.475 11.693 22.177 1.00 91.31 190 GLU A O 1
ATOM 1451 N N . ALA A 1 191 ? -24.865 9.477 22.247 1.00 92.19 191 ALA A N 1
ATOM 1452 C CA . ALA A 1 191 ? -24.963 9.311 20.797 1.00 92.19 191 ALA A CA 1
ATOM 1453 C C . ALA A 1 191 ? -26.110 10.141 20.197 1.00 92.19 191 ALA A C 1
ATOM 1455 O O . ALA A 1 191 ? -25.893 10.889 19.238 1.00 92.19 191 ALA A O 1
ATOM 1456 N N . ALA A 1 192 ? -27.306 10.083 20.792 1.00 92.31 192 ALA A N 1
ATOM 1457 C CA . ALA A 1 192 ? -28.450 10.876 20.351 1.00 92.31 192 ALA A CA 1
ATOM 1458 C C . ALA A 1 192 ? -28.190 12.389 20.484 1.00 92.31 192 ALA A C 1
ATOM 1460 O O . ALA A 1 192 ? -28.483 13.157 19.565 1.00 92.31 192 ALA A O 1
ATOM 1461 N N . SER A 1 193 ? -27.583 12.828 21.591 1.00 92.88 193 SER A N 1
ATOM 1462 C CA . SER A 1 193 ? -27.248 14.240 21.827 1.00 92.88 193 SER A CA 1
ATOM 1463 C C . SER A 1 193 ? -26.262 14.793 20.788 1.00 92.88 193 SER A C 1
ATOM 1465 O O . SER A 1 193 ? -26.462 15.886 20.247 1.00 92.88 193 SER A O 1
ATOM 1467 N N . LEU A 1 194 ? -25.225 14.021 20.443 1.00 94.69 194 LEU A N 1
ATOM 1468 C CA . LEU A 1 194 ? -24.239 14.395 19.424 1.00 94.69 194 LEU A CA 1
ATOM 1469 C C . LEU A 1 194 ? -24.870 14.537 18.037 1.00 94.69 194 LEU A C 1
ATOM 1471 O O . LEU A 1 194 ? -24.618 15.528 17.351 1.00 94.69 194 LEU A O 1
ATOM 1475 N N . VAL A 1 195 ? -25.730 13.592 17.652 1.00 94.62 195 VAL A N 1
ATOM 1476 C CA . VAL A 1 195 ? -26.454 13.635 16.373 1.00 94.62 195 VAL A CA 1
ATOM 1477 C C . VAL A 1 195 ? -27.360 14.860 16.294 1.00 94.62 195 VAL A C 1
ATOM 1479 O O . VAL A 1 195 ? -27.334 15.570 15.290 1.00 94.62 195 VAL A O 1
ATOM 1482 N N . GLN A 1 196 ? -28.106 15.170 17.359 1.00 94.06 196 GLN A N 1
ATOM 1483 C CA . GLN A 1 196 ? -28.954 16.366 17.410 1.00 94.06 196 GLN A CA 1
ATOM 1484 C C . GLN A 1 196 ? -28.136 17.656 17.301 1.00 94.06 196 GLN A C 1
ATOM 1486 O O . GLN A 1 196 ? -28.494 18.557 16.540 1.00 94.06 196 GLN A O 1
ATOM 1491 N N . LYS A 1 197 ? -27.006 17.737 18.012 1.00 95.94 197 LYS A N 1
ATOM 1492 C CA . LYS A 1 197 ? -26.114 18.899 17.951 1.00 95.94 197 LYS A CA 1
ATOM 1493 C C . LYS A 1 197 ? -25.553 19.104 16.545 1.00 95.94 197 LYS A C 1
ATOM 1495 O O . LYS A 1 197 ? -25.608 20.216 16.028 1.00 95.94 197 LYS A O 1
ATOM 1500 N N . TRP A 1 198 ? -25.055 18.045 15.910 1.00 94.56 198 TRP A N 1
ATOM 1501 C CA . TRP A 1 198 ? -24.494 18.123 14.561 1.00 94.56 198 TRP A CA 1
ATOM 1502 C C . TRP A 1 198 ? -25.547 18.417 13.497 1.00 94.56 198 TRP A C 1
ATOM 1504 O O . TRP A 1 198 ? -25.279 19.217 12.604 1.00 94.56 198 TRP A O 1
ATOM 1514 N N . LYS A 1 199 ? -26.753 17.848 13.615 1.00 92.44 199 LYS A N 1
ATOM 1515 C CA . LYS A 1 199 ? -27.879 18.178 12.732 1.00 92.44 199 LYS A CA 1
ATOM 1516 C C . LYS A 1 199 ? -28.262 19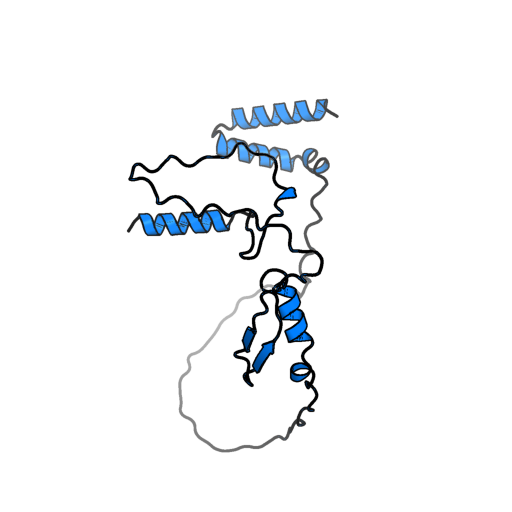.654 12.861 1.00 92.44 199 LYS A C 1
ATOM 1518 O O . LYS A 1 199 ? -28.428 20.328 11.849 1.00 92.44 199 LYS A O 1
ATOM 1523 N N . GLY A 1 200 ? -28.325 20.178 14.088 1.00 92.56 200 GLY A N 1
ATOM 1524 C CA . GLY A 1 200 ? -28.599 21.595 14.342 1.00 92.56 200 GLY A CA 1
ATOM 1525 C C . GLY A 1 200 ? -27.496 22.538 13.845 1.00 92.56 200 GLY A C 1
ATOM 1526 O O . GLY A 1 200 ? -27.791 23.600 13.304 1.00 92.56 200 GLY A O 1
ATOM 1527 N N . ASP A 1 201 ? -26.223 22.164 13.989 1.00 94.19 201 ASP A N 1
ATOM 1528 C CA . ASP A 1 201 ? -25.092 22.946 13.468 1.00 94.19 201 ASP A CA 1
ATOM 1529 C C . ASP A 1 201 ? -25.030 22.923 11.935 1.00 94.19 201 ASP A C 1
ATOM 1531 O O . ASP A 1 201 ? -24.694 23.934 11.319 1.00 94.19 201 ASP A O 1
ATOM 1535 N N . TRP A 1 202 ? -25.393 21.799 11.315 1.00 89.38 202 TRP A N 1
ATOM 1536 C CA . TRP A 1 202 ? -25.492 21.675 9.864 1.00 89.38 202 TRP A CA 1
ATOM 1537 C C . TRP A 1 202 ? -26.624 22.543 9.295 1.00 89.38 202 TRP A C 1
ATOM 1539 O O . TRP A 1 202 ? -26.375 23.323 8.38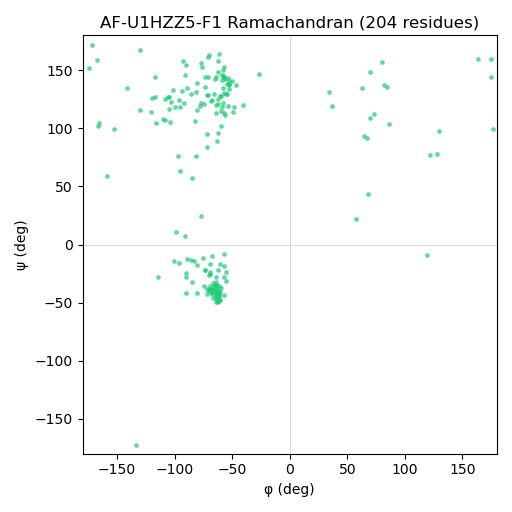3 1.00 89.38 202 TRP A O 1
ATOM 1549 N N . GLN A 1 203 ? -27.815 22.516 9.902 1.00 88.88 203 GLN A N 1
ATOM 1550 C CA . GLN A 1 203 ? -28.949 23.365 9.500 1.00 88.88 203 GLN A CA 1
ATOM 1551 C C . GLN A 1 203 ? -28.687 24.871 9.644 1.00 88.88 203 GLN A C 1
ATOM 1553 O O . GLN A 1 203 ? -29.373 25.667 9.019 1.00 88.88 203 GLN A O 1
ATOM 1558 N N . ARG A 1 204 ? -27.731 25.274 10.490 1.00 90.00 204 ARG A N 1
ATOM 1559 C CA . ARG A 1 204 ? -27.317 26.679 10.646 1.00 90.00 204 ARG A CA 1
ATOM 1560 C C . ARG A 1 204 ? -26.260 27.128 9.637 1.00 90.00 204 ARG A C 1
ATOM 1562 O O . ARG A 1 204 ? -25.924 28.310 9.611 1.00 90.00 204 ARG A O 1
ATOM 1569 N N . ARG A 1 205 ? -25.639 26.184 8.929 1.00 77.38 205 ARG A N 1
ATOM 1570 C CA . ARG A 1 205 ? -24.506 26.443 8.036 1.00 77.38 205 ARG A CA 1
ATOM 1571 C C . ARG A 1 205 ? -24.947 26.761 6.604 1.00 77.38 205 ARG A C 1
ATOM 1573 O O . ARG A 1 205 ? -24.190 27.448 5.918 1.00 77.38 205 ARG A O 1
ATOM 1580 N N . ASP A 1 206 ? -26.097 26.249 6.178 1.00 55.97 206 ASP A N 1
ATOM 1581 C CA . ASP A 1 206 ? -26.809 26.687 4.967 1.00 55.97 206 ASP A CA 1
ATOM 1582 C C . ASP A 1 206 ? -27.732 27.876 5.290 1.00 55.97 206 ASP A C 1
ATOM 1584 O O . ASP A 1 206 ? -27.839 28.777 4.426 1.00 55.97 206 ASP A O 1
#

Sequence (206 aa):
MSELNFAKTFLQTLDAKSTKYPPNHVFDAKTFPTRIPFTLPKLPQPPHPPYPKSTPSAPPPPGATRTTSTISLTLKSSRNPALALTLPDIDPFTTTISQLRETVQSDPARCLCGAPDPPPKTDTTPANEAGQTTDKAADVPSEGMEGIETVTSPPPPPPPPPPGKEILETEQFWKDLQGYLEQRIKDEAEAASLVQKWKGDWQRRD

Secondary structure (DSSP, 8-state):
-HHHHHHHHHHHHHHTSS-PPPTT----TTTS--PPP-PPPPPSSS-PPPP---PPPPPPPTT-------EEEEEEE-SSS-EEEEEEEE-TTT--HHHHHHHHHH-GGG-----PPPPP---------------------------------PPPPPPPPPPTTHHHH-HHHHHHHHHHHHHHH--HHHHHHHHHHHHHHHHTT-

Foldseek 3Di:
DVVVVVVVVVVVVVVPDPPDDPPPDDDDPVPDDDDDDPDDPDDPDDDDPDDPPPDPDPDDDPPDDPPQVWDWDWDWDPDVVTDIDIDTGDRPVPDDPVNVVVVVVPPCVPVPPDDDDDDDDDDDDDDDDDDDDDDDDDDDDDDDDDDDDDDDDDDDDDDDDPDPVVCLVDVVNLVVQLVVCCVVVVDNVVSVVVSVVVNVVVVVVD

Radius of gyration: 36.13 Å; Cα contacts (8 Å, |Δi|>4): 61; chains: 1; bounding box: 87×84×68 Å

Solvent-accessible surface area (backbone atoms only — not comparable to full-atom values): 14466 Å² total; per-residue (Å²): 122,65,66,64,54,48,52,51,57,50,52,55,56,55,65,72,46,88,87,70,74,61,97,84,66,76,82,61,81,85,75,58,77,94,66,83,81,85,73,75,81,81,73,94,69,75,87,69,78,78,74,83,76,82,70,80,77,72,80,70,62,96,85,63,73,79,82,69,67,59,41,72,46,76,50,76,42,93,50,92,76,71,44,75,47,75,47,73,75,38,41,79,90,76,64,49,74,66,57,56,49,48,54,67,65,68,38,66,92,69,72,75,84,79,77,84,81,83,80,90,86,87,85,86,88,83,90,83,90,79,86,92,80,90,86,86,89,82,86,89,89,85,89,80,88,86,83,90,79,76,96,71,78,84,81,79,77,80,76,79,80,67,61,82,66,62,46,71,72,37,66,67,50,56,52,51,52,29,54,55,34,27,74,73,69,73,34,62,69,61,21,49,50,51,47,53,52,51,52,54,55,52,70,69,71,114

InterPro domains:
  IPR024737 Get5, N-terminal domain [PF12754] (6-107)
  IPR049256 Get5, C-terminal domain [PF17183] (156-204)